Protein AF-X1J5T0-F1 (afdb_monomer)

Organism: NCBI:txid412755

Foldseek 3Di:
DPDPDPPPVVPDDPVRVCVVVCCVQPVVLVQAAQWHWDQDPVVRDIDIDHHPPCVSDDVVRYVPDPPDPVNCCCVVCCVVVVVVVVVDDPLNDPQEPVDCVPLPQFDWDQDPVNRHIDGHHPPVPDPDPLSDPQEPNDDDPQFDWDQDPRHTDTDHDPPPQAQAEDDDADPPFDWDDPDPRYTYGDDPVNVCVVPDDDVVNCVDVVNVPVPPPPDDPPDDDDDPDDPDDDDPPDDPDDDDDDDDDADPVRDD

Structure (mmCIF, N/CA/C/O backbone):
data_AF-X1J5T0-F1
#
_entry.id   AF-X1J5T0-F1
#
loop_
_atom_site.group_PDB
_atom_site.id
_atom_site.type_symbol
_atom_site.label_atom_id
_atom_site.label_alt_id
_atom_site.label_comp_id
_atom_site.label_asym_id
_atom_site.label_entity_id
_atom_site.label_seq_id
_atom_site.pdbx_PDB_ins_code
_atom_site.Cartn_x
_atom_site.Cartn_y
_atom_site.Cartn_z
_atom_site.occupancy
_atom_site.B_iso_or_equiv
_atom_site.auth_seq_id
_atom_site.auth_comp_id
_atom_site.auth_asym_id
_atom_site.auth_atom_id
_atom_site.pdbx_PDB_model_num
ATOM 1 N N . ASP A 1 1 ? -51.411 65.600 83.753 1.00 53.72 1 ASP A N 1
ATOM 2 C CA . ASP A 1 1 ? -50.819 64.273 83.525 1.00 53.72 1 ASP A CA 1
ATOM 3 C C . ASP A 1 1 ? -51.854 63.337 82.947 1.00 53.72 1 ASP A C 1
ATOM 5 O O . ASP A 1 1 ? -52.742 62.877 83.654 1.00 53.72 1 ASP A O 1
ATOM 9 N N . LEU A 1 2 ? -51.802 63.152 81.627 1.00 47.78 2 LEU A N 1
ATOM 10 C CA . LEU A 1 2 ? -52.453 62.008 80.999 1.00 47.78 2 LEU A CA 1
ATOM 11 C C . LEU A 1 2 ? -51.602 60.795 81.389 1.00 47.78 2 LEU A C 1
ATOM 13 O O . LEU A 1 2 ? -50.392 60.849 81.160 1.00 47.78 2 LEU A O 1
ATOM 17 N N . PRO A 1 3 ? -52.174 59.772 82.037 1.00 55.38 3 PRO A N 1
ATOM 18 C CA . PRO A 1 3 ? -51.388 58.649 82.518 1.00 55.38 3 PRO A CA 1
ATOM 19 C C . PRO A 1 3 ? -50.703 57.968 81.329 1.00 55.38 3 PRO A C 1
ATOM 21 O O . PRO A 1 3 ? -5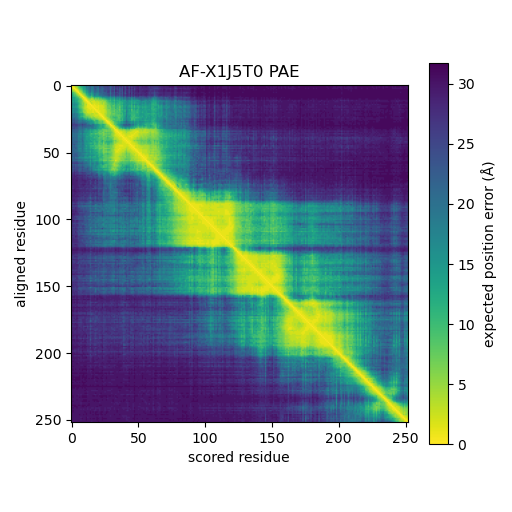1.340 57.683 80.311 1.00 55.38 3 PRO A O 1
ATOM 24 N N . GLU A 1 4 ? -49.392 57.756 81.449 1.00 56.19 4 GLU A N 1
ATOM 25 C CA . GLU A 1 4 ? -48.644 56.878 80.553 1.00 56.19 4 GLU A CA 1
ATOM 26 C C . GLU A 1 4 ? -49.362 55.524 80.502 1.00 56.19 4 GLU A C 1
ATOM 28 O O . GLU A 1 4 ? -49.626 54.906 81.532 1.00 56.19 4 GLU A O 1
ATOM 33 N N . GLY A 1 5 ? -49.766 55.123 79.297 1.00 55.81 5 GLY A N 1
ATOM 34 C CA . GLY A 1 5 ? -50.640 53.967 79.079 1.00 55.81 5 GLY A CA 1
ATOM 35 C C . GLY A 1 5 ? -51.532 54.052 77.836 1.00 55.81 5 GLY A C 1
ATOM 36 O O . GLY A 1 5 ? -52.218 53.088 77.524 1.00 55.81 5 GLY A O 1
ATOM 37 N N . SER A 1 6 ? -51.521 55.160 77.083 1.00 55.09 6 SER A N 1
ATOM 38 C CA . SER A 1 6 ? -52.309 55.297 75.843 1.00 55.09 6 SER A CA 1
ATOM 39 C C . SER A 1 6 ? -51.655 54.663 74.602 1.00 55.09 6 SER A C 1
ATOM 41 O O . SER A 1 6 ? -51.552 55.290 73.551 1.00 55.09 6 SER A O 1
ATOM 43 N N . SER A 1 7 ? -51.245 53.396 74.686 1.00 55.53 7 SER A N 1
ATOM 44 C CA . SER A 1 7 ? -51.034 52.578 73.484 1.00 55.53 7 SER A CA 1
ATOM 45 C C . SER A 1 7 ? -52.102 51.497 73.398 1.00 55.53 7 SER A C 1
ATOM 47 O O . SER A 1 7 ? -51.826 50.303 73.465 1.00 55.53 7 SER A O 1
ATOM 49 N N . ASN A 1 8 ? -53.340 51.923 73.176 1.00 56.59 8 ASN A N 1
ATOM 50 C CA . ASN A 1 8 ? -54.433 51.077 72.701 1.00 56.59 8 ASN A CA 1
ATOM 51 C C . ASN A 1 8 ? -54.194 50.714 71.222 1.00 56.59 8 ASN A C 1
ATOM 53 O O . ASN A 1 8 ? -55.098 50.813 70.392 1.00 56.59 8 ASN A O 1
ATOM 57 N N . LEU A 1 9 ? -52.957 50.374 70.856 1.00 54.22 9 LEU A N 1
ATOM 58 C CA . LEU A 1 9 ? -52.589 49.996 69.504 1.00 54.22 9 LEU A CA 1
ATOM 59 C C . LEU A 1 9 ? -53.044 48.551 69.302 1.00 54.22 9 LEU A C 1
ATOM 61 O O . LEU A 1 9 ? -52.216 47.654 69.335 1.00 54.22 9 LEU A O 1
ATOM 65 N N . TYR A 1 10 ? -54.367 48.360 69.226 1.00 60.94 10 TYR A N 1
ATOM 66 C CA . TYR A 1 10 ? -55.072 47.087 69.051 1.00 60.94 10 TYR A CA 1
ATOM 67 C C . TYR A 1 10 ? -54.292 45.897 69.623 1.00 60.94 10 TYR A C 1
ATOM 69 O O . TYR A 1 10 ? -53.899 44.991 68.892 1.00 60.94 10 TYR A O 1
ATOM 77 N N . GLN A 1 11 ? -53.998 45.941 70.928 1.00 66.75 11 GLN A N 1
ATOM 78 C CA . GLN A 1 11 ? -53.540 44.738 71.604 1.00 66.75 11 GLN A CA 1
ATOM 79 C C . GLN A 1 11 ? -54.730 43.797 71.595 1.00 66.75 11 GLN A C 1
ATOM 81 O O . GLN A 1 11 ? -55.751 44.087 72.220 1.00 66.75 11 GLN A O 1
ATOM 86 N N . LEU A 1 12 ? -54.600 42.734 70.808 1.00 70.75 12 LEU A N 1
ATOM 87 C CA . LEU A 1 12 ? -55.521 41.616 70.833 1.00 70.75 12 LEU A CA 1
ATOM 88 C C . LEU A 1 12 ? -55.684 41.181 72.292 1.00 70.75 12 LEU A C 1
ATOM 90 O O . LEU A 1 12 ? -54.713 41.121 73.055 1.00 70.75 12 LEU A O 1
ATOM 94 N N . THR A 1 13 ? -56.924 40.944 72.691 1.00 77.56 13 THR A N 1
ATOM 95 C CA . THR A 1 13 ? -57.222 40.297 73.965 1.00 77.56 13 THR A CA 1
ATOM 96 C C . THR A 1 13 ? -56.533 38.931 74.008 1.00 77.56 13 THR A C 1
ATOM 98 O O . THR A 1 13 ? -56.230 38.359 72.964 1.00 77.56 13 THR A O 1
ATOM 101 N N . GLY A 1 14 ? -56.257 38.403 75.206 1.00 75.31 14 GLY A N 1
ATOM 102 C CA . GLY A 1 14 ? -55.627 37.080 75.340 1.00 75.31 14 GLY A CA 1
ATOM 103 C C . GLY A 1 14 ? -56.377 36.007 74.547 1.00 75.31 14 GLY A C 1
ATOM 104 O O . GLY A 1 14 ? -55.761 35.267 73.799 1.00 75.31 14 GLY A O 1
ATOM 105 N N . GLU A 1 15 ? -57.711 36.048 74.591 1.00 76.31 15 GLU A N 1
ATOM 106 C CA . GLU A 1 15 ? -58.584 35.177 73.799 1.00 76.31 15 GLU A CA 1
ATOM 107 C C . GLU A 1 15 ? -58.396 35.363 72.282 1.00 76.31 15 GLU A C 1
ATOM 109 O O . GLU A 1 15 ? -58.301 34.380 71.562 1.00 76.31 15 GLU A O 1
ATOM 114 N N . GLU A 1 16 ? -58.264 36.597 71.779 1.00 77.44 16 GLU A N 1
ATOM 115 C CA . GLU A 1 16 ? -58.000 36.848 70.351 1.00 77.44 16 GLU A CA 1
ATOM 116 C C . GLU A 1 16 ? -56.589 36.418 69.918 1.00 77.44 16 GLU A C 1
ATOM 118 O O . GLU A 1 16 ? -56.401 35.992 68.778 1.00 77.44 16 GLU A O 1
ATOM 123 N N . VAL A 1 17 ? -55.588 36.540 70.797 1.00 73.88 17 VAL A N 1
ATOM 124 C CA . VAL A 1 17 ? -54.237 36.011 70.546 1.00 73.88 17 VAL A CA 1
ATOM 125 C C . VAL A 1 17 ? -54.287 34.490 70.486 1.00 73.88 17 VAL A C 1
ATOM 127 O O . VAL A 1 17 ? -53.738 33.909 69.550 1.00 73.88 17 VAL A O 1
ATOM 130 N N . ASP A 1 18 ? -54.973 33.866 71.438 1.00 72.31 18 ASP A N 1
ATOM 131 C CA . ASP A 1 18 ? -55.102 32.419 71.528 1.00 72.31 18 ASP A CA 1
ATOM 132 C C . ASP A 1 18 ? -55.875 31.867 70.327 1.00 72.31 18 ASP A C 1
ATOM 134 O O . ASP A 1 18 ? -55.373 30.958 69.678 1.00 72.31 18 ASP A O 1
ATOM 138 N N . ASP A 1 19 ? -57.003 32.464 69.930 1.00 71.75 19 ASP A N 1
ATOM 139 C CA . ASP A 1 19 ? -57.756 32.077 68.726 1.00 71.75 19 ASP A CA 1
ATOM 140 C C . ASP A 1 19 ? -56.915 32.224 67.448 1.00 71.75 19 ASP A C 1
ATOM 142 O O . ASP A 1 19 ? -56.938 31.353 66.574 1.00 71.75 19 ASP A O 1
ATOM 146 N N . TYR A 1 20 ? -56.133 33.303 67.327 1.00 70.38 20 TYR A N 1
ATOM 147 C CA . TYR A 1 20 ? -55.284 33.533 66.155 1.00 70.38 20 TYR A CA 1
ATOM 148 C C . TYR A 1 20 ? -54.120 32.536 66.081 1.00 70.38 20 TYR A C 1
ATOM 150 O O . TYR A 1 20 ? -53.794 32.028 65.006 1.00 70.38 20 TYR A O 1
ATOM 158 N N . VAL A 1 21 ? -53.500 32.228 67.222 1.00 66.44 21 VAL A N 1
ATOM 159 C CA . VAL A 1 21 ? -52.433 31.225 67.336 1.00 66.44 21 VAL A CA 1
ATOM 160 C C . VAL A 1 21 ? -52.996 29.817 67.122 1.00 66.44 21 VAL A C 1
ATOM 162 O O . VAL A 1 21 ? -52.389 29.020 66.406 1.00 66.44 21 VAL A O 1
ATOM 165 N N . TYR A 1 22 ? -54.182 29.522 67.654 1.00 66.50 22 TYR A N 1
ATOM 166 C CA . TYR A 1 22 ? -54.852 28.233 67.501 1.00 66.50 22 TYR A CA 1
ATOM 167 C C . TYR A 1 22 ? -55.283 27.988 66.057 1.00 66.50 22 TYR A C 1
ATOM 169 O O . TYR A 1 22 ? -55.086 26.888 65.555 1.00 66.50 22 TYR A O 1
ATOM 177 N N . ALA A 1 23 ? -55.775 29.004 65.344 1.00 65.00 23 ALA A N 1
ATOM 178 C CA . ALA A 1 23 ? -56.083 28.900 63.917 1.00 65.00 23 ALA A CA 1
ATOM 179 C C . ALA A 1 23 ? -54.833 28.653 63.051 1.00 65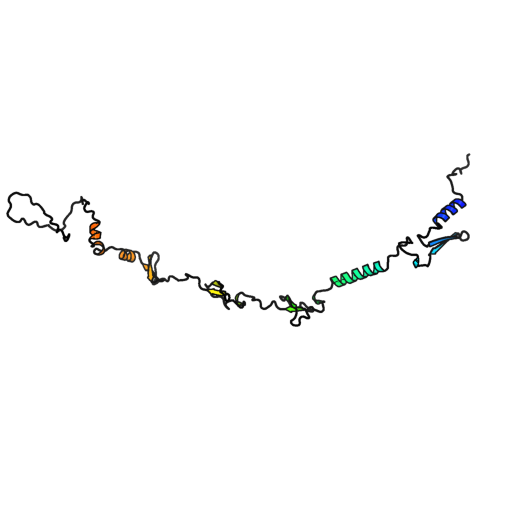.00 23 ALA A C 1
ATOM 181 O O . ALA A 1 23 ? -54.924 28.011 62.009 1.00 65.00 23 ALA A O 1
ATOM 182 N N . LEU A 1 24 ? -53.658 29.131 63.477 1.00 62.50 24 LEU A N 1
ATOM 183 C CA . LEU A 1 24 ? -52.391 28.920 62.766 1.00 62.50 24 LEU A CA 1
ATOM 184 C C . LEU A 1 24 ? -51.781 27.529 63.013 1.00 62.50 24 LEU A C 1
ATOM 186 O O . LEU A 1 24 ? -51.019 27.034 62.185 1.00 62.50 24 LEU A O 1
ATOM 190 N N . ILE A 1 25 ? -52.081 26.924 64.167 1.00 62.66 25 ILE A N 1
ATOM 191 C CA . ILE A 1 25 ? -51.528 25.637 64.622 1.00 62.66 25 ILE A CA 1
ATOM 192 C C . ILE A 1 25 ? -52.497 24.476 64.349 1.00 62.66 25 ILE A C 1
ATOM 194 O O . ILE A 1 25 ? -52.077 23.369 64.014 1.00 62.66 25 ILE A O 1
ATOM 198 N N . ASN A 1 26 ? -53.793 24.737 64.467 1.00 59.12 26 ASN A N 1
ATOM 199 C CA . ASN A 1 26 ? -54.885 23.775 64.426 1.00 59.12 26 ASN A CA 1
ATOM 200 C C . ASN A 1 26 ? -55.899 24.158 63.338 1.00 59.12 26 ASN A C 1
ATOM 202 O O . ASN A 1 26 ? -57.111 24.055 63.530 1.00 59.12 26 ASN A O 1
ATOM 206 N N . ASP A 1 27 ? -55.399 24.623 62.187 1.00 62.50 27 ASP A N 1
ATOM 207 C CA . ASP A 1 27 ? -56.208 24.659 60.975 1.00 62.50 27 ASP A CA 1
ATOM 208 C C . ASP A 1 27 ? -56.749 23.239 60.757 1.00 62.50 27 ASP A C 1
ATOM 210 O O . ASP A 1 27 ? -55.994 22.261 60.754 1.00 62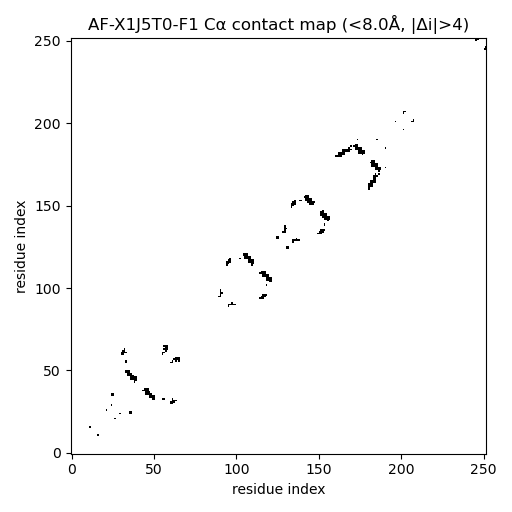.50 27 ASP A O 1
ATOM 214 N N . ALA A 1 28 ? -58.066 23.093 60.624 1.00 55.62 28 ALA A N 1
ATOM 215 C CA . ALA A 1 28 ? -58.671 21.798 60.325 1.00 55.62 28 ALA A CA 1
ATOM 216 C C . ALA A 1 28 ? -58.106 21.207 59.011 1.00 55.62 28 ALA A C 1
ATOM 218 O O . ALA A 1 28 ? -58.179 19.993 58.809 1.00 55.62 28 ALA A O 1
ATOM 219 N N . ASP A 1 29 ? -57.469 22.052 58.187 1.00 55.97 29 ASP A N 1
ATOM 220 C CA . ASP A 1 29 ? -56.732 21.716 56.972 1.00 55.97 29 ASP A CA 1
ATOM 221 C C . ASP A 1 29 ? -55.189 21.624 57.152 1.00 55.97 29 ASP A C 1
ATOM 223 O O . ASP A 1 29 ? -54.464 21.504 56.159 1.00 55.97 29 ASP A O 1
ATOM 227 N N . SER A 1 30 ? -54.650 21.557 58.386 1.00 57.06 30 SER A N 1
ATOM 228 C CA . SER A 1 30 ? -53.226 21.286 58.744 1.00 57.06 30 SER A CA 1
ATOM 229 C C . SER A 1 30 ? -52.698 19.904 58.295 1.00 57.06 30 SER A C 1
ATOM 231 O O . SER A 1 30 ? -51.700 19.379 58.799 1.00 57.06 30 SER A O 1
ATOM 233 N N . VAL A 1 31 ? -53.334 19.305 57.291 1.00 55.16 31 VAL A N 1
ATOM 234 C CA . VAL A 1 31 ? -52.972 18.061 56.602 1.00 55.16 31 VAL A CA 1
ATOM 235 C C . VAL A 1 31 ? -51.530 18.098 56.073 1.00 55.16 31 VAL A C 1
ATOM 237 O O . VAL A 1 31 ? -50.899 17.056 55.911 1.00 55.16 31 VAL A O 1
ATOM 240 N N . HIS A 1 32 ? -50.961 19.288 55.873 1.00 57.03 32 HIS A N 1
ATOM 241 C CA . HIS A 1 32 ? -49.652 19.456 55.253 1.00 57.03 32 HIS A CA 1
ATOM 242 C C . HIS A 1 32 ? -48.460 18.980 56.098 1.00 57.03 32 HIS A C 1
ATOM 244 O O . HIS A 1 32 ? -47.458 18.571 55.512 1.00 57.03 32 HIS A O 1
ATOM 250 N N . THR A 1 33 ? -48.510 19.001 57.436 1.00 63.25 33 THR A N 1
ATOM 251 C CA . THR A 1 33 ? -47.340 18.623 58.261 1.00 63.25 33 THR A CA 1
ATOM 252 C C . THR A 1 33 ? -47.522 17.334 59.058 1.00 63.25 33 THR A C 1
ATOM 254 O O . THR A 1 33 ? -46.530 16.718 59.429 1.00 63.25 33 THR A O 1
ATOM 257 N N . LEU A 1 34 ? -48.749 16.860 59.297 1.00 73.75 34 LEU A N 1
ATOM 258 C CA . LEU A 1 34 ? -48.988 15.651 60.110 1.00 73.75 34 LEU A CA 1
ATOM 259 C C . LEU A 1 34 ? -48.324 15.717 61.510 1.00 73.75 34 LEU A C 1
ATOM 261 O O . LEU A 1 34 ? -48.064 14.684 62.131 1.00 73.75 34 LEU A O 1
ATOM 265 N N . ILE A 1 35 ? -48.036 16.927 61.999 1.00 75.81 35 ILE A N 1
ATOM 266 C CA . ILE A 1 35 ? -47.541 17.219 63.346 1.00 75.81 35 ILE A CA 1
ATOM 267 C C . ILE A 1 35 ? -48.659 17.964 64.061 1.00 75.81 35 ILE A C 1
ATOM 269 O O . ILE A 1 35 ? -49.113 19.001 63.589 1.00 75.81 35 ILE A O 1
ATOM 273 N N . T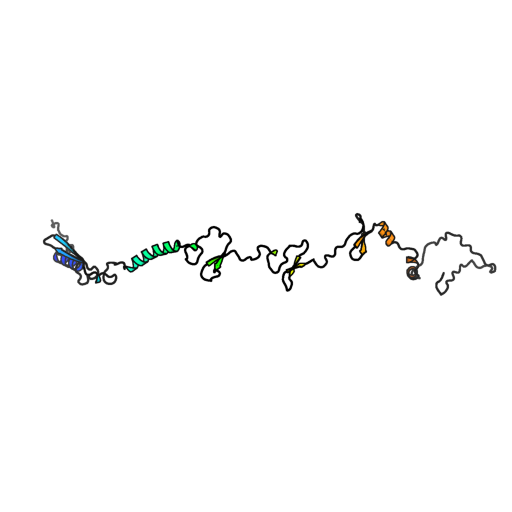HR A 1 36 ? -49.105 17.427 65.191 1.00 75.50 36 THR A N 1
ATOM 274 C CA . THR A 1 36 ? -50.042 18.098 66.096 1.00 75.50 36 THR A CA 1
ATOM 275 C C . THR A 1 36 ? -49.244 18.773 67.201 1.00 75.50 36 THR A C 1
ATOM 277 O O . THR A 1 36 ? -48.393 18.132 67.816 1.00 75.50 36 THR A O 1
ATOM 280 N N . ILE A 1 37 ? -49.505 20.055 67.447 1.00 77.31 37 ILE A N 1
ATOM 281 C CA . ILE A 1 37 ? -48.883 20.805 68.541 1.00 77.31 37 ILE A CA 1
ATOM 282 C C . ILE A 1 37 ? -49.974 21.153 69.547 1.00 77.31 37 ILE A C 1
ATOM 284 O O . ILE A 1 37 ? -50.994 21.729 69.173 1.00 77.31 37 ILE A O 1
ATOM 288 N N . THR A 1 38 ? -49.758 20.818 70.815 1.00 76.94 38 THR A N 1
ATOM 289 C CA . THR A 1 38 ? -50.665 21.181 71.911 1.00 76.94 38 THR A CA 1
ATOM 290 C C . THR A 1 38 ? -49.918 21.999 72.950 1.00 76.94 38 THR A C 1
ATOM 292 O O . THR A 1 38 ? -48.834 21.609 73.376 1.00 76.94 38 THR A O 1
ATOM 295 N N . TYR A 1 39 ? -50.498 23.124 73.362 1.00 79.31 39 TYR A N 1
ATOM 296 C CA . TYR A 1 39 ? -50.009 23.901 74.497 1.00 79.31 39 TYR A CA 1
ATOM 297 C C . TYR A 1 39 ? -50.726 23.449 75.774 1.00 79.31 39 TYR A C 1
ATOM 299 O O . TYR A 1 39 ? -51.953 23.347 75.787 1.00 79.31 39 TYR A O 1
ATOM 307 N N . ASP A 1 40 ? -49.954 23.150 76.816 1.00 80.25 40 ASP A N 1
ATOM 308 C CA . ASP A 1 40 ? -50.427 22.829 78.162 1.00 80.25 40 ASP A CA 1
ATOM 309 C C . ASP A 1 40 ? -50.160 24.035 79.070 1.00 80.25 40 ASP A C 1
ATOM 311 O O . ASP A 1 40 ? -49.016 24.315 79.441 1.00 80.25 40 ASP A O 1
ATOM 315 N N . ASP A 1 41 ? -51.226 24.754 79.411 1.00 79.56 41 ASP A N 1
ATOM 316 C CA . ASP A 1 41 ? -51.193 25.975 80.216 1.00 79.56 41 ASP A CA 1
ATOM 317 C C . ASP A 1 41 ? -50.833 25.713 81.686 1.00 79.56 41 ASP A C 1
ATOM 319 O O . ASP A 1 41 ? -50.269 26.580 82.357 1.00 79.56 41 ASP A O 1
ATOM 323 N N . ILE A 1 42 ? -51.101 24.506 82.190 1.00 82.19 42 ILE A N 1
ATOM 324 C CA . ILE A 1 42 ? -50.775 24.100 83.562 1.00 82.19 42 ILE A CA 1
ATOM 325 C C . ILE A 1 42 ? -49.265 23.917 83.717 1.00 82.19 42 ILE A C 1
ATOM 327 O O . ILE A 1 42 ? -48.709 24.221 84.776 1.00 82.19 42 ILE A O 1
ATOM 331 N N . ASN A 1 43 ? -48.605 23.418 82.673 1.00 82.69 43 ASN A N 1
ATOM 332 C CA . ASN A 1 43 ? -47.176 23.109 82.692 1.00 82.69 43 ASN A CA 1
ATOM 333 C C . ASN A 1 43 ?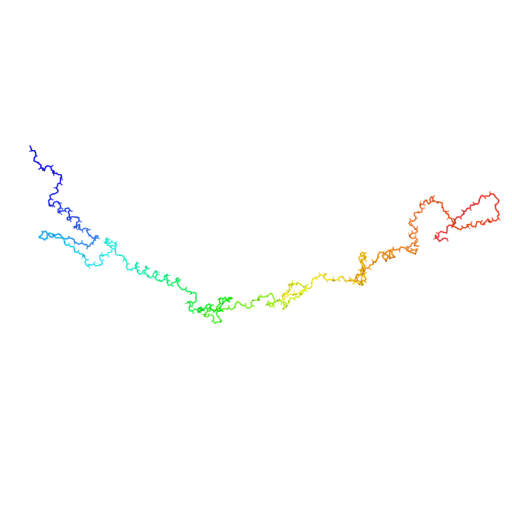 -46.309 24.125 81.925 1.00 82.69 43 ASN A C 1
ATOM 335 O O . ASN A 1 43 ? -45.091 23.955 81.897 1.00 82.69 43 ASN A O 1
ATOM 339 N N . ASP A 1 44 ? -46.916 25.163 81.335 1.00 82.19 44 ASP A N 1
ATOM 340 C CA . ASP A 1 44 ? -46.285 26.159 80.452 1.00 82.19 44 ASP A CA 1
ATOM 341 C C . ASP A 1 44 ? -45.379 25.513 79.389 1.00 82.19 44 ASP A C 1
ATOM 343 O O . ASP A 1 44 ? -44.219 25.884 79.183 1.00 82.19 44 ASP A O 1
ATOM 347 N N . ALA A 1 45 ? -45.897 24.463 78.754 1.00 79.94 45 ALA A N 1
ATOM 348 C CA . ALA A 1 45 ? -45.126 23.610 77.862 1.00 79.94 45 ALA A CA 1
ATOM 349 C C . ALA A 1 45 ? -45.873 23.331 76.557 1.00 79.94 45 ALA A C 1
ATOM 351 O O . ALA A 1 45 ? -47.093 23.188 76.525 1.00 79.94 45 ALA A O 1
ATOM 352 N N . TYR A 1 46 ? -45.108 23.212 75.474 1.00 83.88 46 TYR A N 1
ATOM 353 C CA . TYR A 1 46 ? -45.605 22.754 74.181 1.00 83.88 46 TYR A CA 1
ATOM 354 C C . TYR A 1 46 ? -45.257 21.278 73.994 1.00 83.88 46 TYR A C 1
ATOM 356 O O . TYR A 1 46 ? -44.096 20.895 74.156 1.00 83.88 46 TYR A O 1
ATOM 364 N N . ASP A 1 47 ? -46.243 20.475 73.609 1.00 83.00 47 ASP A N 1
ATOM 365 C CA . ASP A 1 47 ? -46.053 19.093 73.177 1.00 83.00 47 ASP A CA 1
ATOM 366 C C . ASP A 1 47 ? -46.187 18.982 71.655 1.00 83.00 47 ASP A C 1
ATOM 368 O O . ASP A 1 47 ? -47.034 19.631 71.037 1.00 83.00 47 ASP A O 1
ATOM 372 N N . PHE A 1 48 ? -45.331 18.160 71.051 1.00 83.19 48 PHE A N 1
ATOM 373 C CA . PHE A 1 48 ? -45.254 17.946 69.608 1.00 83.19 48 PHE A CA 1
ATOM 374 C C . PHE A 1 48 ? -45.487 16.468 69.321 1.00 83.19 48 PHE A C 1
ATOM 376 O O . PHE A 1 48 ? -44.583 15.639 69.446 1.00 83.19 48 PHE A O 1
ATOM 383 N N . VAL A 1 49 ? -46.695 16.135 68.880 1.00 81.69 49 VAL A N 1
ATOM 384 C CA . VAL A 1 49 ? -47.061 14.768 68.521 1.00 81.69 49 VAL A CA 1
ATOM 385 C C . VAL A 1 49 ? -46.953 14.604 67.012 1.00 81.69 49 VAL A C 1
ATOM 387 O O . VAL A 1 49 ? -47.728 15.165 66.238 1.00 81.69 49 VAL A O 1
ATOM 390 N N . VAL A 1 50 ? -45.980 13.806 66.581 1.00 81.06 50 VAL A N 1
ATOM 391 C CA . VAL A 1 50 ? -45.824 13.420 65.175 1.00 81.06 50 VAL A CA 1
ATOM 392 C C . VAL A 1 50 ? -46.745 12.236 64.880 1.00 81.06 50 VAL A C 1
ATOM 394 O O . VAL A 1 50 ? -46.755 11.250 65.622 1.00 81.06 50 VAL A O 1
ATOM 397 N N . ASN A 1 51 ? -47.519 12.305 63.796 1.00 77.06 51 ASN A N 1
ATOM 398 C CA . ASN A 1 51 ? -48.380 11.200 63.387 1.00 77.06 51 ASN A CA 1
ATOM 399 C C . ASN A 1 51 ? -47.536 9.969 63.018 1.00 77.06 51 ASN A C 1
ATOM 401 O O . ASN A 1 51 ? -46.685 10.014 62.141 1.00 77.06 51 ASN A O 1
ATOM 405 N N . ASN A 1 52 ? -47.777 8.828 63.661 1.00 79.50 52 ASN A N 1
ATOM 406 C CA . ASN A 1 52 ? -46.969 7.630 63.415 1.00 79.50 52 ASN A CA 1
ATOM 407 C C . ASN A 1 52 ? -47.435 6.817 62.186 1.00 79.50 52 ASN A C 1
ATOM 409 O O . ASN A 1 52 ? -46.862 5.777 61.856 1.00 79.50 52 ASN A O 1
ATOM 413 N N . ASN A 1 53 ? -48.496 7.249 61.498 1.00 80.56 53 ASN A N 1
ATOM 414 C CA . ASN A 1 53 ? -48.952 6.600 60.276 1.00 80.56 53 ASN A CA 1
ATOM 415 C C . ASN A 1 53 ? -48.113 7.052 59.070 1.00 80.56 53 ASN A C 1
ATOM 417 O O . ASN A 1 53 ? -48.469 7.989 58.355 1.00 80.56 53 ASN A O 1
ATOM 421 N N . LEU A 1 54 ? -47.031 6.314 58.808 1.00 74.56 54 LEU A N 1
ATOM 422 C CA . LEU A 1 54 ? -46.096 6.555 57.702 1.00 74.56 54 LEU A CA 1
ATOM 423 C C . LEU A 1 54 ? -46.761 6.629 56.314 1.00 74.56 54 LEU A C 1
ATOM 425 O O . LEU A 1 54 ? -46.216 7.269 55.421 1.00 74.56 54 LEU A O 1
ATOM 429 N N . SER A 1 55 ? -47.945 6.031 56.121 1.00 74.44 55 SER A N 1
ATOM 430 C CA . SER A 1 55 ? -48.658 6.068 54.830 1.00 74.44 55 SER A CA 1
ATOM 431 C C . SER A 1 55 ? -49.170 7.457 54.432 1.00 74.44 55 SER A C 1
ATOM 433 O O . SER A 1 55 ? -49.475 7.684 53.263 1.00 74.44 55 SER A O 1
ATOM 435 N N . LEU A 1 56 ? -49.244 8.389 55.385 1.00 72.06 56 LEU A N 1
ATOM 436 C CA . LEU A 1 56 ? -49.673 9.766 55.147 1.00 72.06 56 LEU A CA 1
ATOM 437 C C . LEU A 1 56 ? -48.509 10.671 54.694 1.00 72.06 56 LEU A C 1
ATOM 439 O O . LEU A 1 56 ? -48.742 11.742 54.136 1.00 72.06 56 LEU A O 1
ATOM 443 N N . TYR A 1 57 ? -47.258 10.231 54.871 1.00 74.00 57 TYR A N 1
ATOM 444 C CA . TYR A 1 57 ? -46.056 10.987 54.513 1.00 74.00 57 TYR A CA 1
ATOM 445 C C . TYR A 1 57 ? -45.700 10.782 53.039 1.00 74.00 57 TYR A C 1
ATOM 447 O O . TYR A 1 57 ? -44.923 9.901 52.666 1.00 74.00 57 TYR A O 1
ATOM 455 N N . SER A 1 58 ? -46.281 11.619 52.186 1.00 70.56 58 SER A N 1
ATOM 456 C CA . SER A 1 58 ? -46.042 11.628 50.744 1.00 70.56 58 SER A CA 1
ATOM 457 C C . SER A 1 58 ? -45.900 13.055 50.239 1.00 70.56 58 SER A C 1
ATOM 459 O O . SER A 1 58 ? -46.652 13.923 50.669 1.00 70.56 58 SER A O 1
ATOM 461 N N . ASN A 1 59 ? -45.036 13.267 49.244 1.00 63.16 59 ASN A N 1
ATOM 462 C CA . ASN A 1 59 ? -44.805 14.569 48.600 1.00 63.16 59 ASN A CA 1
ATOM 463 C C . ASN A 1 59 ? -46.071 15.192 47.968 1.00 63.16 59 ASN A C 1
ATOM 465 O O . ASN A 1 59 ? -46.035 16.343 47.543 1.00 63.16 59 ASN A O 1
ATOM 469 N N . ALA A 1 60 ? -47.170 14.434 47.857 1.00 66.88 60 ALA A N 1
ATOM 470 C CA . ALA A 1 60 ? -48.464 14.911 47.362 1.00 66.88 60 ALA A CA 1
ATOM 471 C C . ALA A 1 60 ? -49.455 15.323 48.469 1.00 66.88 60 ALA A C 1
ATOM 473 O O . ALA A 1 60 ? -50.428 16.010 48.176 1.00 66.88 60 ALA A O 1
ATOM 474 N N . VAL A 1 61 ? -49.247 14.877 49.712 1.00 65.00 61 VAL A N 1
ATOM 475 C CA . VAL A 1 61 ? -50.194 15.047 50.838 1.00 65.00 61 VAL A CA 1
ATOM 476 C C . VAL A 1 61 ? -49.548 15.809 51.997 1.00 65.00 61 VAL A C 1
ATOM 478 O O . VAL A 1 61 ? -50.229 16.493 52.751 1.00 65.00 61 VAL A O 1
ATOM 481 N N . SER A 1 62 ? -48.222 15.736 52.108 1.00 67.62 62 SER A N 1
ATOM 482 C CA . SER A 1 62 ? -47.424 16.310 53.177 1.00 67.62 62 SER A CA 1
ATOM 483 C C . SER A 1 62 ? -46.233 17.086 52.598 1.00 67.62 62 SER A C 1
ATOM 485 O O . SER A 1 62 ? -45.613 16.654 51.628 1.00 67.62 62 SER A O 1
ATOM 487 N N . LEU A 1 63 ? -45.888 18.230 53.196 1.00 63.25 63 LEU A N 1
ATOM 488 C CA . LEU A 1 63 ? -44.713 19.042 52.835 1.00 63.25 63 LEU A CA 1
ATOM 489 C C . LEU A 1 63 ? -43.388 18.398 53.274 1.00 63.25 63 LEU A C 1
ATOM 491 O O . LEU A 1 63 ? -42.309 18.905 52.959 1.00 63.25 63 LEU A O 1
ATOM 495 N N . PHE A 1 64 ? -43.454 17.277 53.995 1.00 65.88 64 PHE A N 1
ATOM 496 C CA . PHE A 1 64 ? -42.293 16.457 54.294 1.00 65.88 64 PHE A CA 1
ATOM 497 C C . PHE A 1 64 ? -41.837 15.753 53.018 1.00 65.88 64 PHE A C 1
ATOM 499 O O . PHE A 1 64 ? -42.457 14.788 52.576 1.00 65.88 64 PHE A O 1
ATOM 506 N N . ILE A 1 65 ? -40.736 16.244 52.437 1.00 58.78 65 ILE A N 1
ATOM 507 C CA . ILE A 1 65 ? -40.085 15.603 51.295 1.00 58.78 65 ILE A CA 1
ATOM 508 C C . ILE A 1 65 ? -39.561 14.241 51.755 1.00 58.78 65 ILE A C 1
ATOM 510 O O . ILE A 1 65 ? -38.474 14.139 52.327 1.00 58.78 65 ILE A O 1
ATOM 514 N N . THR A 1 66 ? -40.312 13.177 51.488 1.00 58.97 66 THR A N 1
ATOM 515 C CA . THR A 1 66 ? -39.767 11.826 51.531 1.00 58.97 66 THR A CA 1
ATOM 516 C C . THR A 1 66 ? -39.049 11.618 50.202 1.00 58.97 66 THR A C 1
ATOM 518 O O . THR A 1 66 ? -39.654 11.478 49.134 1.00 58.97 66 THR A O 1
ATOM 521 N N . LYS A 1 67 ? -37.712 11.696 50.226 1.00 58.34 67 LYS A N 1
ATOM 522 C CA . LYS A 1 67 ? -36.903 11.300 49.069 1.00 58.34 67 LYS A CA 1
ATOM 523 C C . LYS A 1 67 ? -37.174 9.810 48.852 1.00 58.34 67 LYS A C 1
ATOM 525 O O . LYS A 1 67 ? -36.860 8.994 49.713 1.00 58.34 67 LYS A O 1
ATOM 530 N N . SER A 1 68 ? -37.860 9.492 47.755 1.00 58.75 68 SER A N 1
ATOM 531 C CA . SER A 1 68 ? -38.241 8.129 47.381 1.00 58.75 68 SER A CA 1
ATOM 532 C C . SER A 1 68 ? -37.031 7.194 47.454 1.00 58.75 68 SER A C 1
ATOM 534 O O . SER A 1 68 ? -35.938 7.567 47.027 1.00 58.75 68 SER A O 1
ATOM 536 N N . VAL A 1 69 ? -37.233 5.976 47.964 1.00 57.81 69 VAL A N 1
ATOM 537 C CA . VAL A 1 69 ? -36.201 4.925 48.079 1.00 57.81 69 VAL A CA 1
ATOM 538 C C . VAL A 1 69 ? -35.500 4.680 46.733 1.00 57.81 69 VAL A C 1
ATOM 540 O O . VAL A 1 69 ? -34.292 4.467 46.675 1.00 57.81 69 VAL A O 1
ATOM 543 N N . ASN A 1 70 ? -36.228 4.873 45.632 1.00 57.91 70 ASN A N 1
ATOM 544 C CA . ASN A 1 70 ? -35.733 4.677 44.271 1.00 57.91 70 ASN A CA 1
ATOM 545 C C . ASN A 1 70 ? -34.680 5.715 43.843 1.00 57.91 70 ASN A C 1
ATOM 547 O O . ASN A 1 70 ? -33.993 5.515 42.849 1.00 57.91 70 ASN A O 1
ATOM 551 N N . ASP A 1 71 ? -34.563 6.832 44.557 1.00 61.78 71 ASP A N 1
ATOM 552 C CA . ASP A 1 71 ? -33.701 7.956 44.189 1.00 61.78 71 ASP A CA 1
ATOM 553 C C . ASP A 1 71 ? -32.298 7.841 44.823 1.00 61.78 71 ASP A C 1
ATOM 555 O O . ASP A 1 71 ? -31.336 8.432 44.333 1.00 61.78 71 ASP A O 1
ATOM 559 N N . LEU A 1 72 ? -32.165 7.061 45.907 1.00 56.09 72 LEU A N 1
ATOM 560 C CA . LEU A 1 72 ? -30.873 6.683 46.494 1.00 56.09 72 LEU A CA 1
ATOM 561 C C . LEU A 1 72 ? -30.307 5.440 45.812 1.00 56.09 72 LEU A C 1
ATOM 563 O O . LEU A 1 72 ? -29.133 5.451 45.450 1.00 56.09 72 LEU A O 1
ATOM 567 N N . ASP A 1 73 ? -31.143 4.429 45.563 1.00 58.81 73 ASP A N 1
ATOM 568 C CA . ASP A 1 73 ? -30.725 3.229 44.836 1.00 58.81 73 ASP A CA 1
ATOM 569 C C . ASP A 1 73 ? -30.213 3.605 43.442 1.00 58.81 73 ASP A C 1
ATOM 571 O O . ASP A 1 73 ? -29.126 3.200 43.050 1.00 58.81 73 ASP A O 1
ATOM 575 N N . TYR A 1 74 ? -30.904 4.489 42.719 1.00 55.50 74 TYR A N 1
ATOM 576 C CA . TYR A 1 74 ? -30.452 4.899 41.391 1.00 55.50 74 TYR A CA 1
ATOM 577 C C . TYR A 1 74 ? -29.169 5.742 41.410 1.00 55.50 74 TYR A C 1
ATOM 579 O O . TYR A 1 74 ? -28.400 5.684 40.460 1.00 55.50 74 TYR A O 1
ATOM 587 N N . TYR A 1 75 ? -28.897 6.511 42.469 1.00 58.75 75 TYR A N 1
ATOM 588 C CA . TYR A 1 75 ? -27.685 7.331 42.547 1.00 58.75 75 TYR A CA 1
ATOM 589 C C . TYR A 1 75 ? -26.479 6.510 43.011 1.00 58.75 75 TYR A C 1
ATOM 591 O O . TYR A 1 75 ? -25.453 6.515 42.339 1.00 58.75 75 TYR A O 1
ATOM 599 N N . TYR A 1 76 ? -26.610 5.739 44.095 1.00 55.81 76 TYR A N 1
ATOM 600 C CA . TYR A 1 76 ? -25.528 4.895 44.607 1.00 55.81 76 TYR A CA 1
ATOM 601 C C . TYR A 1 76 ? -25.173 3.772 43.635 1.00 55.81 76 TYR A C 1
ATOM 603 O O . TYR A 1 76 ? -23.994 3.643 43.301 1.00 55.81 76 TYR A O 1
ATOM 611 N N . LEU A 1 77 ? -26.165 3.054 43.086 1.00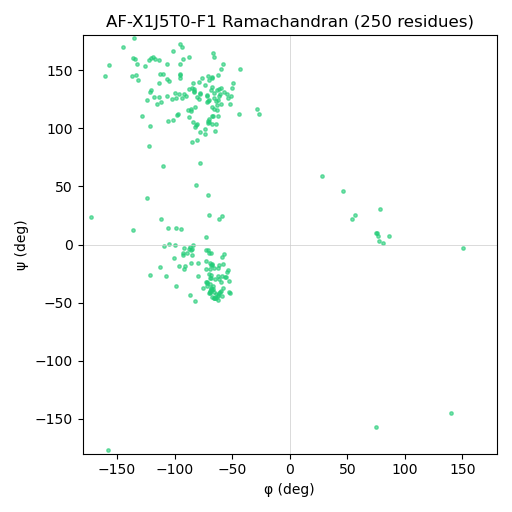 60.78 77 LEU A N 1
ATOM 612 C CA . LEU A 1 77 ? -25.882 2.052 42.060 1.00 60.78 77 LEU A CA 1
ATOM 613 C C . LEU A 1 77 ? -25.266 2.702 40.828 1.00 60.78 77 LEU A C 1
ATOM 615 O O . LEU A 1 77 ? -24.260 2.191 40.370 1.00 60.78 77 LEU A O 1
ATOM 619 N N . LYS A 1 78 ? -25.773 3.842 40.334 1.00 63.34 78 LYS A N 1
ATOM 620 C CA . LYS A 1 78 ? -25.202 4.477 39.137 1.00 63.34 78 LYS A CA 1
ATOM 621 C C . LYS A 1 78 ? -23.755 4.908 39.343 1.00 63.34 78 LYS A C 1
ATOM 623 O O . LYS A 1 78 ? -22.947 4.656 38.463 1.00 63.34 78 LYS A O 1
ATOM 628 N N . THR A 1 79 ? -23.390 5.507 40.479 1.00 64.12 79 THR A N 1
ATOM 629 C CA . THR A 1 79 ? -21.977 5.854 40.723 1.00 64.12 79 THR A CA 1
ATOM 630 C C . THR A 1 79 ? -21.093 4.613 40.812 1.00 64.12 79 THR A C 1
ATOM 632 O O . THR A 1 79 ? -20.052 4.582 40.167 1.00 64.12 79 THR A O 1
ATOM 635 N N . GLU A 1 80 ? -21.499 3.575 41.545 1.00 70.06 80 GLU A N 1
ATOM 636 C CA . GLU A 1 80 ? -20.702 2.348 41.666 1.00 70.06 80 GLU A CA 1
ATOM 637 C C . GLU A 1 80 ? -20.617 1.586 40.334 1.00 70.06 80 GLU A C 1
ATOM 639 O O . GLU A 1 80 ? -19.522 1.223 39.905 1.00 70.06 80 GLU A O 1
ATOM 644 N N . THR A 1 81 ? -21.725 1.426 39.608 1.00 70.81 81 THR A N 1
ATOM 645 C CA . THR A 1 81 ? -21.747 0.774 38.291 1.00 70.81 81 THR A CA 1
ATOM 646 C C . THR A 1 81 ? -21.030 1.587 37.226 1.00 70.81 81 THR A C 1
ATOM 648 O O . THR A 1 81 ? -20.332 0.997 36.413 1.00 70.81 81 THR A O 1
ATOM 651 N N . ASP A 1 82 ? -21.145 2.918 37.226 1.00 73.75 82 ASP A N 1
ATOM 652 C CA . ASP A 1 82 ? -20.416 3.773 36.281 1.00 73.75 82 ASP A CA 1
ATOM 653 C C . ASP A 1 82 ? -18.910 3.710 36.564 1.00 73.75 82 ASP A C 1
ATOM 655 O O . ASP A 1 82 ? -18.111 3.658 35.629 1.00 73.75 82 ASP A O 1
ATOM 659 N N . THR A 1 83 ? -18.504 3.656 37.840 1.00 77.81 83 THR A N 1
ATOM 660 C CA . THR A 1 83 ? -17.087 3.482 38.201 1.00 77.81 83 THR A CA 1
ATOM 661 C C . THR A 1 83 ? -16.556 2.098 37.837 1.00 77.81 83 THR A C 1
ATOM 663 O O . THR A 1 83 ? -15.424 1.992 37.368 1.00 77.81 83 THR A O 1
ATOM 666 N N . LEU A 1 84 ? -17.368 1.048 37.984 1.00 78.62 84 LEU A N 1
ATOM 667 C CA . LEU A 1 84 ? -17.013 -0.318 37.599 1.00 78.62 84 LEU A CA 1
ATOM 668 C C . LEU A 1 84 ? -16.932 -0.463 36.072 1.00 78.62 84 LEU A C 1
ATOM 670 O O . LEU A 1 84 ? -15.985 -1.048 35.554 1.00 78.62 84 LEU A O 1
ATOM 674 N N . LEU A 1 85 ? -17.879 0.134 35.345 1.00 80.88 85 LEU A N 1
ATOM 675 C CA . LEU A 1 85 ? -17.917 0.136 33.884 1.00 80.88 85 LEU A CA 1
ATOM 676 C C . LEU A 1 85 ? -16.750 0.926 33.285 1.00 80.88 85 LEU A C 1
ATOM 678 O O . LEU A 1 85 ? -16.187 0.514 32.276 1.00 80.88 85 LEU A O 1
ATOM 682 N N . ALA A 1 86 ? -16.341 2.021 33.930 1.00 78.88 86 ALA A N 1
ATOM 683 C CA . ALA A 1 86 ? -15.158 2.783 33.536 1.00 78.88 86 ALA A CA 1
ATOM 684 C C . ALA A 1 86 ? -13.834 2.036 33.795 1.00 78.88 86 ALA A C 1
ATOM 686 O O . ALA A 1 86 ? -12.818 2.382 33.192 1.00 78.88 86 ALA A O 1
ATOM 687 N N . ALA A 1 87 ? -13.827 1.038 34.687 1.00 86.44 87 ALA A N 1
ATOM 688 C CA . ALA A 1 87 ? -12.646 0.239 35.011 1.00 86.44 87 ALA A CA 1
ATOM 689 C C . ALA A 1 87 ? -12.494 -1.022 34.142 1.00 86.44 87 ALA A C 1
ATOM 691 O O . ALA A 1 87 ? -11.385 -1.554 34.072 1.00 86.44 87 ALA A O 1
ATOM 692 N N . LEU A 1 88 ? -13.568 -1.477 33.483 1.00 90.12 88 LEU A N 1
ATOM 693 C CA . LEU A 1 88 ? -13.548 -2.645 32.601 1.00 90.12 88 LEU A CA 1
ATOM 694 C C . LEU A 1 88 ? -12.630 -2.406 31.400 1.00 90.12 88 LEU A C 1
ATO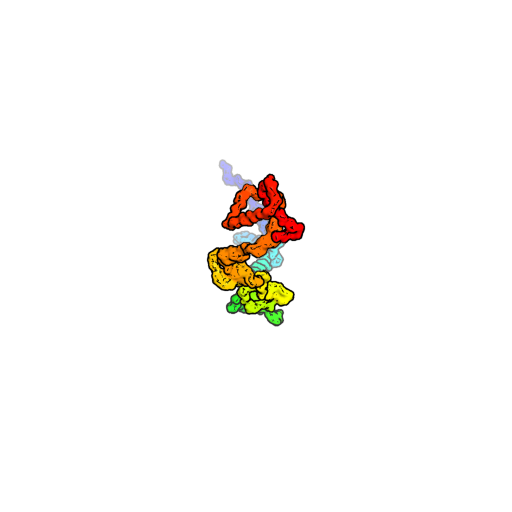M 696 O O . LEU A 1 88 ? -12.832 -1.498 30.589 1.00 90.12 88 LEU A O 1
ATOM 700 N N . LYS A 1 89 ? -11.610 -3.249 31.277 1.00 91.19 89 LYS A N 1
ATOM 701 C CA . LYS A 1 89 ? -10.719 -3.298 30.121 1.00 91.19 89 LYS A CA 1
ATOM 702 C C . LYS A 1 89 ? -11.244 -4.317 29.124 1.00 91.19 89 LYS A C 1
ATOM 704 O O . LYS A 1 89 ? -11.948 -5.253 29.475 1.00 91.19 89 LYS A O 1
ATOM 709 N N . PHE A 1 90 ? -10.808 -4.181 27.876 1.00 92.81 90 PHE A N 1
ATOM 710 C CA . PHE A 1 90 ? -11.091 -5.178 26.845 1.00 92.81 90 PHE A CA 1
ATOM 711 C C . PHE A 1 90 ? -10.685 -6.596 27.280 1.00 92.81 90 PHE A C 1
ATOM 713 O O . PHE A 1 90 ? -11.471 -7.501 27.088 1.00 92.81 90 PHE A O 1
ATOM 720 N N . THR A 1 91 ? -9.530 -6.763 27.940 1.00 95.12 91 THR A N 1
ATOM 721 C CA . THR A 1 91 ? -9.013 -8.056 28.442 1.00 95.12 91 THR A CA 1
ATOM 722 C C . THR A 1 91 ? -9.809 -8.663 29.599 1.00 95.12 91 THR A C 1
ATOM 724 O O . THR A 1 91 ? -9.487 -9.764 30.034 1.00 95.12 91 THR A O 1
ATOM 727 N N . ASP A 1 92 ? -10.778 -7.924 30.146 1.00 93.81 92 ASP A N 1
ATOM 728 C CA . ASP A 1 92 ? -11.620 -8.381 31.254 1.00 93.81 92 ASP A CA 1
ATOM 729 C C . ASP A 1 92 ? -12.910 -9.055 30.745 1.00 93.81 92 ASP A C 1
ATOM 731 O O . ASP A 1 92 ? -13.714 -9.521 31.550 1.00 93.81 92 ASP A O 1
ATOM 735 N N . LEU A 1 93 ? -13.132 -9.090 29.424 1.00 93.62 93 LEU A N 1
ATOM 736 C CA . LEU A 1 93 ? -14.266 -9.767 28.795 1.00 93.62 93 LEU A CA 1
ATOM 737 C C . LEU A 1 93 ? -13.961 -11.262 28.604 1.00 93.62 93 LEU A C 1
ATOM 739 O O . LEU A 1 93 ? -12.861 -11.620 28.180 1.00 93.62 93 LEU A O 1
ATOM 743 N N . ASP A 1 94 ? -14.948 -12.122 28.865 1.00 95.31 94 ASP A N 1
ATOM 744 C CA . ASP A 1 94 ? -14.790 -13.587 28.857 1.00 95.31 94 ASP A CA 1
ATOM 745 C C . ASP A 1 94 ? -14.368 -14.163 27.495 1.00 95.31 94 ASP A C 1
ATOM 747 O O . ASP A 1 94 ? -13.685 -15.183 27.438 1.00 95.31 94 ASP A O 1
ATOM 751 N N . ASP A 1 95 ? -14.760 -13.505 26.406 1.00 96.81 95 ASP A N 1
ATOM 752 C CA . ASP A 1 95 ? -14.487 -13.903 25.025 1.00 96.81 95 ASP A CA 1
ATOM 753 C C . ASP A 1 95 ? -13.235 -13.225 24.450 1.00 96.81 95 ASP A C 1
ATOM 755 O O . ASP A 1 95 ? -13.018 -13.245 23.240 1.00 96.81 95 ASP A O 1
ATOM 759 N N . THR A 1 96 ? -12.400 -12.603 25.286 1.00 96.69 96 THR A N 1
ATOM 760 C CA . THR A 1 96 ? -11.194 -11.892 24.844 1.00 96.69 96 THR A CA 1
ATOM 761 C C . THR A 1 96 ? -9.910 -12.501 25.396 1.00 96.69 96 THR A C 1
ATOM 763 O O . THR A 1 96 ? -9.905 -13.188 26.419 1.00 96.69 96 THR A O 1
ATOM 766 N N . PRO A 1 97 ? -8.757 -12.230 24.761 1.00 95.25 97 PRO A N 1
ATOM 767 C CA . PRO A 1 97 ? -7.478 -12.622 25.328 1.00 95.25 97 PRO A CA 1
ATOM 768 C C . PRO A 1 97 ? -7.203 -11.928 26.670 1.00 95.25 97 PRO A C 1
ATOM 770 O O . PRO A 1 97 ? -7.245 -10.704 26.773 1.00 95.25 97 PRO A O 1
ATOM 773 N N . ALA A 1 98 ? -6.777 -12.705 27.665 1.00 95.00 98 ALA A N 1
ATOM 774 C CA . ALA A 1 98 ? -6.545 -12.225 29.031 1.00 95.00 98 ALA A CA 1
ATOM 775 C C . ALA A 1 98 ? -5.313 -11.304 29.213 1.00 95.00 98 ALA A C 1
ATOM 777 O O . ALA A 1 98 ? -5.055 -10.834 30.321 1.00 95.00 98 ALA A O 1
ATOM 778 N N . SER A 1 99 ? -4.496 -11.071 28.173 1.00 95.19 99 SER A N 1
ATOM 779 C CA . SER A 1 99 ? -3.306 -10.208 28.266 1.00 95.19 99 SER A CA 1
ATOM 780 C C . SER A 1 99 ? -2.808 -9.697 26.912 1.00 95.19 99 SER A C 1
ATOM 782 O O . SER A 1 99 ? -2.806 -10.423 25.918 1.00 95.19 99 SER A O 1
ATOM 784 N N . TYR A 1 100 ? -2.291 -8.464 26.905 1.00 96.06 100 TYR A N 1
ATOM 785 C CA . TYR A 1 100 ? -1.555 -7.873 25.778 1.00 96.06 100 TYR A CA 1
ATOM 786 C C . TYR A 1 100 ? -0.060 -8.232 25.758 1.00 96.06 100 TYR A C 1
ATOM 788 O O . TYR A 1 100 ? 0.643 -7.909 24.796 1.00 96.06 100 TYR A O 1
ATOM 796 N N . GLU A 1 101 ? 0.462 -8.859 26.814 1.00 97.00 101 GLU A N 1
ATOM 797 C CA . GLU A 1 101 ? 1.886 -9.174 26.921 1.00 97.00 101 GLU A CA 1
ATOM 798 C C . GLU A 1 101 ? 2.317 -10.131 25.796 1.00 97.00 101 GLU A C 1
ATOM 800 O O . GLU A 1 101 ? 1.720 -11.187 25.577 1.00 97.00 101 GLU A O 1
ATOM 805 N N . GLY A 1 102 ? 3.332 -9.723 25.026 1.00 94.62 102 GLY A N 1
ATOM 806 C CA . GLY A 1 102 ? 3.815 -10.475 23.863 1.00 94.62 102 GLY A CA 1
ATOM 807 C C . GLY A 1 102 ? 2.927 -10.400 22.611 1.00 94.62 102 GLY A C 1
ATOM 808 O O . GLY A 1 102 ? 3.181 -11.129 21.654 1.00 94.62 102 GLY A O 1
ATOM 809 N N . GLN A 1 103 ? 1.910 -9.532 22.580 1.00 94.56 103 GLN A N 1
ATOM 810 C CA . GLN A 1 103 ? 0.949 -9.431 21.465 1.00 94.56 103 GLN A CA 1
ATOM 811 C C . GLN A 1 103 ? 1.170 -8.195 20.576 1.00 94.56 103 GLN A C 1
ATOM 813 O O . GLN A 1 103 ? 0.307 -7.833 19.777 1.00 94.56 103 GLN A O 1
ATOM 818 N N . ALA A 1 104 ? 2.322 -7.529 20.704 1.00 91.62 104 ALA A N 1
ATOM 819 C CA . ALA A 1 104 ? 2.651 -6.357 19.898 1.00 91.62 104 ALA A CA 1
ATOM 820 C C . ALA A 1 104 ? 2.587 -6.680 18.392 1.00 91.62 104 ALA A C 1
ATOM 822 O O . ALA A 1 104 ? 3.148 -7.675 17.939 1.00 91.62 104 ALA A O 1
ATOM 823 N N . GLY A 1 105 ? 1.900 -5.829 17.622 1.00 85.12 105 GLY A N 1
ATOM 824 C CA . GLY A 1 105 ? 1.756 -5.972 16.166 1.00 85.12 105 GLY A CA 1
ATOM 825 C C . GLY A 1 105 ? 0.685 -6.968 15.701 1.00 85.12 105 GLY A C 1
ATOM 826 O O . GLY A 1 105 ? 0.509 -7.146 14.498 1.00 85.12 105 GLY A O 1
ATOM 827 N N . LYS A 1 106 ? -0.044 -7.608 16.620 1.00 90.56 106 LYS A N 1
ATOM 828 C CA . LYS A 1 106 ? -1.174 -8.487 16.296 1.00 90.56 106 LYS A CA 1
ATOM 829 C C . LYS A 1 106 ? -2.487 -7.710 16.191 1.00 90.56 106 LYS A C 1
ATOM 831 O O . LYS A 1 106 ? -2.604 -6.602 16.713 1.00 90.56 106 LYS A O 1
ATOM 836 N N . TYR A 1 107 ? -3.482 -8.307 15.541 1.00 90.00 107 TYR A N 1
ATOM 837 C CA . TYR A 1 107 ? -4.854 -7.798 15.499 1.00 90.00 107 TYR A CA 1
ATOM 838 C C . TYR A 1 107 ? -5.797 -8.746 16.235 1.00 90.00 107 TYR A C 1
ATOM 840 O O . TYR A 1 107 ? -5.497 -9.922 16.436 1.00 90.00 107 TYR A O 1
ATOM 848 N N . VAL A 1 108 ? -6.945 -8.222 16.650 1.00 94.19 108 VAL A N 1
ATOM 849 C CA . VAL A 1 108 ? -8.017 -9.028 17.237 1.00 94.19 108 VAL A CA 1
ATOM 850 C C . VAL A 1 108 ? -8.798 -9.687 16.105 1.00 94.19 108 VAL A C 1
ATOM 852 O O . VAL A 1 108 ? -9.251 -9.000 15.189 1.00 94.19 108 VAL A O 1
ATOM 855 N N . LYS A 1 109 ? -8.966 -11.008 16.165 1.00 92.56 109 LYS A N 1
ATOM 856 C CA . LYS A 1 109 ? -9.779 -11.779 15.218 1.00 92.56 109 LYS A CA 1
ATOM 857 C C . LYS A 1 109 ? -10.644 -12.795 15.939 1.00 92.56 109 LYS A C 1
ATOM 859 O O . LYS A 1 109 ? -10.326 -13.179 17.056 1.00 92.56 109 LYS A O 1
ATOM 864 N N . VAL A 1 110 ? -11.693 -13.262 15.275 1.00 95.62 110 VAL A N 1
ATOM 865 C CA . VAL A 1 110 ? -12.460 -14.423 15.736 1.00 95.62 110 VAL A CA 1
ATOM 866 C C . VAL A 1 110 ? -11.577 -15.671 15.638 1.00 95.62 110 VAL A C 1
ATOM 868 O O . VAL A 1 110 ? -10.849 -15.853 14.652 1.00 95.62 110 VAL A O 1
ATOM 871 N N . ASN A 1 111 ? -11.598 -16.502 16.676 1.00 94.31 111 ASN A N 1
ATOM 872 C CA . ASN A 1 111 ? -10.849 -17.751 16.710 1.00 94.31 111 ASN A CA 1
ATOM 873 C C . ASN A 1 111 ? -11.394 -18.754 15.673 1.00 94.31 111 ASN A C 1
ATOM 875 O O . ASN A 1 111 ? -12.492 -18.610 15.140 1.00 94.31 111 ASN A O 1
ATOM 879 N N . ALA A 1 112 ? -10.633 -19.808 15.374 1.00 93.44 112 ALA A N 1
ATOM 880 C CA . ALA A 1 112 ? -11.054 -20.813 14.388 1.00 93.44 112 ALA A CA 1
ATOM 881 C C . ALA A 1 112 ? -12.340 -21.574 14.780 1.00 93.44 112 ALA A C 1
ATOM 883 O O . ALA A 1 112 ? -12.975 -22.179 13.920 1.00 93.44 112 ALA A O 1
ATOM 884 N N . GLY A 1 113 ? -12.694 -21.572 16.070 1.00 95.31 113 GLY A N 1
ATOM 885 C CA . GLY A 1 113 ? -13.914 -22.184 16.597 1.00 95.31 113 GLY A CA 1
ATOM 886 C C . GLY A 1 113 ? -15.139 -21.270 16.579 1.00 95.31 113 GLY A C 1
ATOM 887 O O . GLY A 1 113 ? -16.215 -21.732 16.942 1.00 95.31 113 GLY A O 1
ATOM 888 N N . GLU A 1 114 ? -14.984 -20.006 16.176 1.00 97.38 114 GLU A N 1
ATOM 889 C CA . GLU A 1 114 ? -16.032 -18.978 16.180 1.00 97.38 114 GLU A CA 1
ATOM 890 C C . GLU A 1 114 ? -16.681 -18.727 17.555 1.00 97.38 114 GLU A C 1
ATOM 892 O O . GLU A 1 114 ? -17.824 -18.280 17.639 1.00 97.38 114 GLU A O 1
ATOM 897 N N . THR A 1 115 ? -15.960 -19.008 18.642 1.00 97.19 115 THR A N 1
ATOM 898 C CA . THR A 1 115 ? -16.465 -18.890 20.021 1.00 97.19 115 THR A CA 1
ATOM 899 C C . THR A 1 115 ? -15.884 -17.719 20.790 1.00 97.19 115 THR A C 1
ATOM 901 O O . THR A 1 115 ? -16.543 -17.219 21.691 1.00 97.19 115 THR A O 1
ATOM 904 N N . ASP A 1 116 ? -14.675 -17.288 20.433 1.00 97.75 116 ASP A N 1
ATOM 905 C CA . ASP A 1 116 ? -13.909 -16.292 21.178 1.00 97.75 116 ASP A CA 1
ATOM 906 C C . ASP A 1 116 ? -13.108 -15.405 20.220 1.00 97.75 116 ASP A C 1
ATOM 908 O O . ASP A 1 116 ? -12.956 -15.695 19.027 1.00 97.75 116 ASP A O 1
ATOM 912 N N . LEU A 1 117 ? -12.535 -14.338 20.762 1.00 96.81 117 LEU A N 1
ATOM 913 C CA . LEU A 1 117 ? -11.542 -13.504 20.109 1.00 96.81 117 LEU A CA 1
ATOM 914 C C . LEU A 1 117 ? -10.129 -13.948 20.496 1.00 96.81 117 LEU A C 1
ATOM 916 O O . LEU A 1 117 ? -9.832 -14.299 21.636 1.00 96.81 117 LEU A O 1
ATOM 920 N N . GLU A 1 118 ? -9.211 -13.874 19.541 1.00 95.31 118 GLU A N 1
ATOM 921 C CA . GLU A 1 118 ? -7.792 -14.136 19.746 1.00 95.31 118 GLU A CA 1
ATOM 922 C C . GLU A 1 118 ? -6.925 -13.043 19.119 1.00 95.31 118 GLU A C 1
ATOM 924 O O . GLU A 1 118 ? -7.318 -12.374 18.158 1.00 95.31 118 GLU A O 1
ATOM 929 N N . PHE A 1 119 ? -5.707 -12.874 19.639 1.00 94.31 119 PHE A N 1
ATOM 930 C CA . PHE A 1 119 ? -4.698 -12.073 18.956 1.00 94.31 119 PHE A CA 1
ATOM 931 C C . PHE A 1 119 ? -4.087 -12.885 17.820 1.00 94.31 119 PHE A C 1
ATOM 933 O O . PHE A 1 119 ? -3.161 -13.680 18.011 1.00 94.31 119 PHE A O 1
ATOM 940 N N . GLY A 1 120 ? -4.612 -12.658 16.622 1.00 90.25 120 GLY A N 1
ATOM 941 C CA . GLY A 1 120 ? -4.057 -13.182 15.391 1.00 90.25 120 GLY A CA 1
ATOM 942 C C . GLY A 1 120 ? -2.864 -12.357 14.942 1.00 90.25 120 GLY A C 1
ATOM 943 O O . GLY A 1 120 ? -2.873 -11.126 14.988 1.00 90.25 120 GLY A O 1
ATOM 944 N N . THR A 1 121 ? -1.827 -13.023 14.452 1.00 87.00 121 THR A N 1
ATOM 945 C CA . THR A 1 121 ? -0.882 -12.343 13.568 1.00 87.00 121 THR A CA 1
ATOM 946 C C . THR A 1 121 ? -1.653 -11.885 12.349 1.00 87.00 121 THR A C 1
ATOM 948 O O . THR A 1 121 ? -2.367 -12.715 11.770 1.00 87.00 121 THR A O 1
ATOM 951 N N . GLY A 1 122 ? -1.525 -10.577 12.023 1.00 67.38 122 GLY A N 1
ATOM 952 C CA . GLY A 1 122 ? -1.840 -9.981 10.707 1.00 67.38 122 GLY A CA 1
ATOM 953 C C . GLY A 1 122 ? -1.629 -11.075 9.701 1.00 67.38 122 GLY A C 1
ATOM 954 O O . GLY A 1 122 ? -0.515 -11.588 9.736 1.00 67.38 122 GLY A O 1
ATOM 955 N N . GLY A 1 123 ? -2.661 -11.525 8.966 1.00 62.56 123 GLY A N 1
ATOM 956 C CA . GLY A 1 123 ? -2.489 -12.646 8.039 1.00 62.56 123 GLY A CA 1
ATOM 957 C C . GLY A 1 123 ? -1.186 -12.452 7.278 1.00 62.56 123 GLY A C 1
ATOM 958 O O . GLY A 1 123 ? -0.790 -11.299 7.102 1.00 62.56 123 GLY A O 1
ATOM 959 N N . ASP A 1 124 ? -0.535 -13.526 6.846 1.00 57.88 124 ASP A N 1
ATOM 960 C CA . ASP A 1 124 ? 0.724 -13.477 6.086 1.00 57.88 124 ASP A CA 1
ATOM 961 C C . ASP A 1 124 ? 0.612 -12.685 4.753 1.00 57.88 124 ASP A C 1
ATOM 963 O O . ASP A 1 124 ? 1.331 -12.939 3.797 1.00 57.88 124 ASP A O 1
ATOM 967 N N . GLY A 1 125 ? -0.342 -11.754 4.635 1.00 66.00 125 GLY A N 1
ATOM 968 C CA . GLY A 1 125 ? -0.245 -10.524 3.884 1.00 66.00 125 GLY A CA 1
ATOM 969 C C . GLY A 1 125 ? 1.201 -10.088 3.788 1.00 66.00 125 GLY A C 1
ATOM 970 O O . GLY A 1 125 ? 1.857 -9.751 4.772 1.00 66.00 125 GLY A O 1
ATOM 971 N N . ALA A 1 126 ? 1.646 -10.167 2.549 1.00 73.75 126 ALA A N 1
ATOM 972 C CA . ALA A 1 126 ? 2.995 -9.955 2.110 1.00 73.75 126 ALA A CA 1
ATOM 973 C C . ALA A 1 126 ? 3.615 -8.716 2.776 1.00 73.75 126 ALA A C 1
ATOM 975 O O . ALA A 1 126 ? 3.201 -7.583 2.519 1.00 73.75 126 ALA A O 1
ATOM 976 N N . GLY A 1 127 ? 4.614 -8.925 3.635 1.00 79.19 127 GLY A N 1
ATOM 977 C CA . GLY A 1 127 ? 5.408 -7.860 4.249 1.00 79.19 127 GLY A CA 1
ATOM 978 C C . GLY A 1 127 ? 6.293 -7.140 3.231 1.00 79.19 127 GLY A C 1
ATOM 979 O O . GLY A 1 127 ? 6.739 -6.014 3.461 1.00 79.19 127 GLY A O 1
ATOM 980 N N . THR A 1 128 ? 6.511 -7.763 2.074 1.00 84.81 128 THR A N 1
ATOM 981 C CA . THR A 1 128 ? 7.203 -7.192 0.922 1.00 84.81 128 THR A CA 1
ATOM 982 C C . THR A 1 128 ? 6.431 -7.471 -0.360 1.00 84.81 128 THR A C 1
ATOM 984 O O . THR A 1 128 ? 5.650 -8.409 -0.430 1.00 84.81 128 THR A O 1
ATOM 987 N N . PHE A 1 129 ? 6.685 -6.700 -1.421 1.00 88.38 129 PHE A N 1
ATOM 988 C CA . PHE A 1 129 ? 6.053 -6.945 -2.722 1.00 88.38 129 PHE A CA 1
ATOM 989 C C . PHE A 1 129 ? 6.283 -8.378 -3.244 1.00 88.38 129 PHE A C 1
ATOM 991 O O . PHE A 1 129 ? 5.424 -8.881 -3.946 1.00 88.38 129 PHE A O 1
ATOM 998 N N . LEU A 1 130 ? 7.388 -9.038 -2.863 1.00 89.56 130 LEU A N 1
ATOM 999 C CA . LEU A 1 130 ? 7.765 -10.393 -3.300 1.00 89.56 130 LEU A CA 1
ATOM 1000 C C . LEU A 1 130 ? 7.026 -11.522 -2.563 1.00 89.56 130 LEU A C 1
ATOM 1002 O O . LEU A 1 130 ? 7.073 -12.671 -2.991 1.00 89.56 130 LEU A O 1
ATOM 1006 N N . GLU A 1 131 ? 6.398 -11.219 -1.427 1.00 86.81 131 GLU A N 1
ATOM 1007 C CA . GLU A 1 131 ? 5.632 -12.197 -0.644 1.00 86.81 131 GLU A CA 1
ATOM 1008 C C . GLU A 1 131 ? 4.189 -12.345 -1.160 1.00 86.81 131 GLU A C 1
ATOM 1010 O O . GLU A 1 131 ? 3.432 -13.183 -0.676 1.00 86.81 131 GLU A O 1
ATOM 1015 N N . LEU A 1 132 ? 3.797 -11.544 -2.158 1.00 89.88 132 LEU A N 1
ATOM 1016 C CA . LEU A 1 132 ? 2.516 -11.673 -2.842 1.00 89.88 132 LEU A CA 1
ATOM 1017 C C . LEU A 1 132 ? 2.532 -12.898 -3.764 1.00 89.88 132 LEU A C 1
ATOM 1019 O O . LEU A 1 132 ? 3.494 -13.132 -4.497 1.00 89.88 132 LEU A O 1
ATOM 1023 N N . THR A 1 133 ? 1.438 -13.661 -3.773 1.00 90.62 133 THR A N 1
ATOM 1024 C CA . THR A 1 133 ? 1.343 -14.939 -4.505 1.00 90.62 133 THR A CA 1
ATOM 1025 C C . THR A 1 133 ? 1.378 -14.797 -6.026 1.00 90.62 133 THR A C 1
ATOM 1027 O O . THR A 1 133 ? 1.601 -15.778 -6.727 1.00 90.62 133 THR A O 1
ATOM 1030 N N . ASP A 1 134 ? 1.127 -13.598 -6.538 1.00 92.44 134 ASP A N 1
ATOM 1031 C CA . ASP A 1 134 ? 1.042 -13.250 -7.955 1.00 92.44 134 ASP A CA 1
ATOM 1032 C C . ASP A 1 134 ? 2.202 -12.344 -8.404 1.00 92.44 134 ASP A C 1
ATOM 1034 O O . ASP A 1 134 ? 2.105 -11.644 -9.413 1.00 92.44 134 ASP A O 1
ATOM 1038 N N . THR A 1 135 ? 3.315 -12.361 -7.665 1.00 91.94 135 THR A N 1
ATOM 1039 C CA . THR A 1 135 ? 4.529 -11.599 -7.983 1.00 91.94 135 THR A CA 1
ATOM 1040 C C . THR A 1 135 ? 5.742 -12.509 -8.168 1.00 91.94 135 THR A C 1
ATOM 1042 O O . THR A 1 135 ? 5.747 -13.658 -7.717 1.00 91.94 135 THR A O 1
ATOM 1045 N N . PRO A 1 136 ? 6.808 -12.038 -8.838 1.00 92.62 136 PRO A N 1
ATOM 1046 C CA . PRO A 1 136 ? 8.040 -12.807 -8.939 1.00 92.62 136 PRO A CA 1
ATOM 1047 C C . PRO A 1 136 ? 8.753 -12.868 -7.583 1.00 92.62 136 PRO A C 1
ATOM 1049 O O . PRO A 1 136 ? 8.855 -11.859 -6.896 1.00 92.62 136 PRO A O 1
ATOM 1052 N N . GLY A 1 137 ? 9.348 -14.013 -7.237 1.00 93.19 137 GLY A N 1
ATOM 1053 C CA . GLY A 1 137 ? 9.987 -14.232 -5.927 1.00 93.19 137 GLY A CA 1
ATOM 1054 C C . GLY A 1 137 ? 11.325 -13.510 -5.677 1.00 93.19 137 GLY A C 1
ATOM 1055 O O . GLY A 1 137 ? 11.982 -13.779 -4.675 1.00 93.19 137 GLY A O 1
ATOM 1056 N N . ALA A 1 138 ? 11.772 -12.636 -6.582 1.00 94.69 138 ALA A N 1
ATOM 1057 C CA . ALA A 1 138 ? 12.981 -11.817 -6.438 1.00 94.69 138 ALA A CA 1
ATOM 1058 C C . ALA A 1 138 ? 12.897 -10.578 -7.335 1.00 94.69 138 ALA A C 1
ATOM 1060 O O . ALA A 1 138 ? 12.240 -10.639 -8.369 1.00 94.69 138 ALA A O 1
ATOM 1061 N N . TYR A 1 139 ? 13.591 -9.489 -6.991 1.00 94.69 139 TYR A N 1
ATOM 1062 C CA . TYR A 1 139 ? 13.768 -8.342 -7.892 1.00 94.69 139 TYR A CA 1
ATOM 1063 C C . TYR A 1 139 ? 14.800 -8.647 -8.984 1.00 94.69 139 TYR A C 1
ATOM 1065 O O . TYR A 1 139 ? 15.823 -9.273 -8.710 1.00 94.69 139 TYR A O 1
ATOM 1073 N N . ASP A 1 140 ? 14.561 -8.150 -10.199 1.00 93.94 140 ASP A N 1
ATOM 1074 C CA . ASP A 1 140 ? 15.496 -8.258 -11.321 1.00 93.94 140 ASP A CA 1
ATOM 1075 C C . ASP A 1 140 ? 15.987 -6.862 -11.739 1.00 93.94 140 ASP A C 1
ATOM 1077 O O . ASP A 1 140 ? 15.194 -5.969 -12.053 1.00 93.94 140 ASP A O 1
ATOM 1081 N N . ASN A 1 141 ? 17.302 -6.646 -11.680 1.00 93.69 141 ASN A N 1
ATOM 1082 C CA . ASN A 1 141 ? 17.891 -5.326 -11.879 1.00 93.69 141 ASN A CA 1
ATOM 1083 C C . ASN A 1 141 ? 17.738 -4.864 -13.337 1.00 93.69 141 ASN A C 1
ATOM 1085 O O . ASN A 1 141 ? 18.052 -5.596 -14.271 1.00 93.69 141 ASN A O 1
ATOM 1089 N N . GLY A 1 142 ? 17.297 -3.621 -13.536 1.00 88.56 142 GLY A N 1
ATOM 1090 C CA . GLY A 1 142 ? 17.063 -3.061 -14.873 1.00 88.56 142 GLY A CA 1
ATOM 1091 C C . GLY A 1 142 ? 15.770 -3.533 -15.550 1.00 88.56 142 GLY A C 1
ATOM 1092 O O . GLY A 1 142 ? 15.505 -3.137 -16.686 1.00 88.56 142 GLY A O 1
ATOM 1093 N N . LYS A 1 143 ? 14.949 -4.338 -14.865 1.00 92.69 143 LYS A N 1
ATOM 1094 C CA . LYS A 1 143 ? 13.599 -4.704 -15.305 1.00 92.69 143 LYS A CA 1
ATOM 1095 C C . LYS A 1 143 ? 12.531 -3.901 -14.568 1.00 92.69 143 LYS A C 1
ATOM 1097 O O . LYS A 1 143 ? 12.801 -3.247 -13.564 1.00 92.69 143 LYS A O 1
ATOM 1102 N N . TYR A 1 144 ? 11.307 -3.947 -15.083 1.00 91.94 144 TYR A N 1
ATOM 1103 C CA . TYR A 1 144 ? 10.151 -3.264 -14.501 1.00 91.94 144 TYR A CA 1
ATOM 1104 C C . TYR A 1 144 ? 8.998 -4.238 -14.261 1.00 91.94 144 TYR A C 1
ATOM 1106 O O . TYR A 1 144 ? 8.890 -5.267 -14.929 1.00 91.94 144 TYR A O 1
ATOM 1114 N N . ALA A 1 145 ? 8.146 -3.917 -13.285 1.00 95.56 145 ALA A N 1
ATOM 1115 C CA . ALA A 1 145 ? 6.950 -4.698 -12.997 1.00 95.56 145 ALA A CA 1
ATOM 1116 C C . ALA A 1 145 ? 5.945 -4.509 -14.132 1.00 95.56 145 ALA A C 1
ATOM 1118 O O . ALA A 1 145 ? 5.533 -3.384 -14.426 1.00 95.56 145 ALA A O 1
ATOM 1119 N N . LYS A 1 146 ? 5.513 -5.608 -14.740 1.00 94.50 146 LYS A N 1
ATOM 1120 C CA . LYS A 1 146 ? 4.503 -5.620 -15.792 1.00 94.50 146 LYS A CA 1
ATOM 1121 C C . LYS A 1 146 ? 3.356 -6.530 -15.394 1.00 94.50 146 LYS A C 1
ATOM 1123 O O . LYS A 1 146 ? 3.563 -7.706 -15.116 1.00 94.50 146 LYS A O 1
ATOM 1128 N N . SER A 1 147 ? 2.146 -5.982 -15.398 1.00 96.38 147 SER A N 1
ATOM 1129 C CA . SER A 1 147 ? 0.929 -6.762 -15.184 1.00 96.38 147 SER A CA 1
ATOM 1130 C C . SER A 1 147 ? 0.627 -7.658 -16.390 1.00 96.38 147 SER A C 1
ATOM 1132 O O . SER A 1 147 ? 0.863 -7.294 -17.545 1.00 96.38 147 SER A O 1
ATOM 1134 N N . THR A 1 148 ? 0.094 -8.836 -16.099 1.00 95.00 148 THR A N 1
ATOM 1135 C CA . THR A 1 148 ? -0.339 -9.875 -17.031 1.00 95.00 148 THR A CA 1
ATOM 1136 C C . THR A 1 148 ? -1.700 -10.416 -16.583 1.0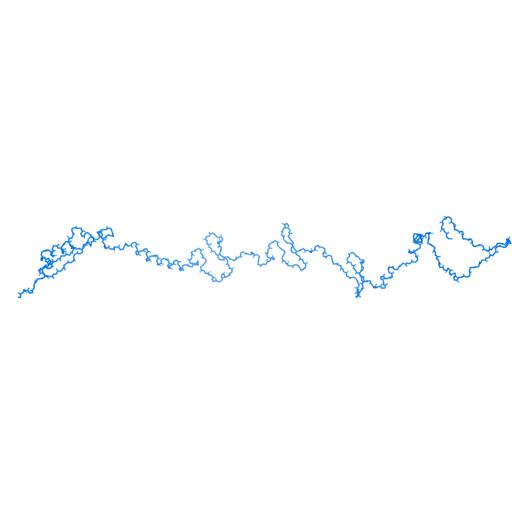0 95.00 148 THR A C 1
ATOM 1138 O O . THR A 1 148 ? -2.218 -10.023 -15.539 1.00 95.00 148 THR A O 1
ATOM 1141 N N . ALA A 1 149 ? -2.279 -11.345 -17.347 1.00 96.56 149 ALA A N 1
ATOM 1142 C CA . ALA A 1 149 ? -3.514 -12.018 -16.944 1.00 96.56 149 ALA A CA 1
ATOM 1143 C C . ALA A 1 149 ? -3.350 -12.908 -15.693 1.00 96.56 149 ALA A C 1
ATOM 1145 O O . ALA A 1 149 ? -4.343 -13.216 -15.042 1.00 96.56 149 ALA A O 1
ATOM 1146 N N . GLU A 1 150 ? -2.119 -13.315 -15.366 1.00 93.25 150 GLU A N 1
ATOM 1147 C CA . GLU A 1 150 ? -1.814 -14.271 -14.292 1.00 93.25 150 GLU A CA 1
ATOM 1148 C C . GLU A 1 150 ? -1.128 -13.618 -13.077 1.00 93.25 150 GLU A C 1
ATOM 1150 O O . GLU A 1 150 ? -0.838 -14.306 -12.103 1.00 93.25 150 GLU A O 1
ATOM 1155 N N . GLY A 1 151 ? -0.865 -12.306 -13.115 1.00 95.12 151 GLY A N 1
ATOM 1156 C CA . GLY A 1 151 ? -0.153 -11.585 -12.054 1.00 95.12 151 GLY A CA 1
ATOM 1157 C C . GLY A 1 151 ? 0.830 -10.551 -12.597 1.00 95.12 151 GLY A C 1
ATOM 1158 O O . GLY A 1 151 ? 0.590 -9.934 -13.639 1.00 95.12 151 GLY A O 1
ATOM 1159 N N . VAL A 1 152 ? 1.957 -10.368 -11.913 1.00 95.75 152 VAL A N 1
ATOM 1160 C CA . VAL A 1 152 ? 3.037 -9.443 -12.278 1.00 95.75 152 VAL A CA 1
ATOM 1161 C C . VAL A 1 152 ? 4.308 -10.215 -12.636 1.00 95.75 152 VAL A C 1
ATOM 1163 O O . VAL A 1 152 ? 4.684 -11.168 -11.963 1.00 95.75 152 VAL A O 1
ATOM 1166 N N . ILE A 1 153 ? 5.011 -9.769 -13.677 1.00 94.88 153 ILE A N 1
ATOM 1167 C CA . ILE A 1 153 ? 6.338 -10.270 -14.063 1.00 94.88 153 ILE A CA 1
ATOM 1168 C C . ILE A 1 153 ? 7.367 -9.135 -14.089 1.00 94.88 153 ILE A C 1
ATOM 1170 O O . ILE A 1 153 ? 6.999 -7.971 -14.253 1.00 94.88 153 ILE A O 1
ATOM 1174 N N . TRP A 1 154 ? 8.658 -9.464 -13.988 1.00 95.06 154 TRP A N 1
ATOM 1175 C CA . TRP A 1 154 ? 9.735 -8.524 -14.314 1.00 95.06 154 TRP A CA 1
ATOM 1176 C C . TRP A 1 154 ? 10.052 -8.606 -15.804 1.00 95.06 154 TRP A C 1
ATOM 1178 O O . TRP A 1 154 ? 10.612 -9.604 -16.265 1.00 95.06 154 TRP A O 1
ATOM 1188 N N . ASP A 1 155 ? 9.700 -7.563 -16.553 1.00 93.62 155 ASP A N 1
ATOM 1189 C CA . ASP A 1 155 ? 9.907 -7.498 -18.001 1.00 93.62 155 ASP A CA 1
ATOM 1190 C C . ASP A 1 155 ? 11.056 -6.548 -18.370 1.00 93.62 155 ASP A C 1
ATOM 1192 O O . ASP A 1 155 ? 11.400 -5.619 -17.631 1.00 93.62 155 ASP A O 1
ATOM 1196 N N . THR A 1 156 ? 11.665 -6.783 -19.530 1.00 90.69 156 THR A N 1
ATOM 1197 C CA . THR A 1 156 ? 12.697 -5.907 -20.093 1.00 90.69 156 THR A CA 1
ATOM 1198 C C . THR A 1 156 ? 12.023 -4.777 -20.877 1.00 90.69 156 THR A C 1
ATOM 1200 O O . THR A 1 156 ? 11.095 -5.041 -21.647 1.00 90.69 156 THR A O 1
ATOM 1203 N N . PRO A 1 157 ? 12.441 -3.506 -20.715 1.00 86.44 157 PRO A N 1
ATOM 1204 C CA . PRO A 1 157 ? 11.894 -2.406 -21.505 1.00 86.44 157 PRO A CA 1
ATOM 1205 C C . PRO A 1 157 ? 12.005 -2.686 -23.012 1.00 86.44 157 PRO A C 1
ATOM 1207 O O . PRO A 1 157 ? 13.076 -3.031 -23.514 1.00 86.44 157 PRO A O 1
ATOM 1210 N N . ALA A 1 158 ? 10.904 -2.537 -23.754 1.00 78.19 158 ALA A N 1
ATOM 1211 C CA . ALA A 1 158 ? 10.941 -2.642 -25.211 1.00 78.19 158 ALA A CA 1
ATOM 1212 C C . ALA A 1 158 ? 11.855 -1.543 -25.784 1.00 78.19 158 ALA A C 1
ATOM 1214 O O . ALA A 1 158 ? 11.773 -0.390 -25.367 1.00 78.19 158 ALA A O 1
ATOM 1215 N N . GLY A 1 159 ? 12.741 -1.900 -26.720 1.00 70.38 159 GLY A N 1
ATOM 1216 C CA . GLY A 1 159 ? 13.751 -0.974 -27.247 1.00 70.38 159 GLY A CA 1
ATOM 1217 C C . GLY A 1 159 ? 15.050 -0.908 -26.436 1.00 70.38 159 GLY A C 1
ATOM 1218 O O . GLY A 1 159 ? 15.929 -0.131 -26.789 1.00 70.38 159 GLY A O 1
ATOM 1219 N N . ALA A 1 160 ? 15.239 -1.764 -25.425 1.00 59.31 160 ALA A N 1
ATOM 1220 C CA . ALA A 1 160 ? 16.523 -1.948 -24.733 1.00 59.31 160 ALA A CA 1
ATOM 1221 C C . ALA A 1 160 ? 17.602 -2.648 -25.594 1.00 59.31 160 ALA A C 1
ATOM 1223 O O . ALA A 1 160 ? 18.502 -3.296 -25.062 1.00 59.31 160 ALA A O 1
ATOM 1224 N N . GLY A 1 161 ? 17.510 -2.551 -26.924 1.00 66.88 161 GLY A N 1
ATOM 1225 C CA . GLY A 1 161 ? 18.604 -2.945 -27.798 1.00 66.88 161 GLY A CA 1
ATOM 1226 C C . GLY A 1 161 ? 19.784 -2.030 -27.505 1.00 66.88 161 GLY A C 1
ATOM 1227 O O . GLY A 1 161 ? 19.696 -0.818 -27.688 1.00 66.88 161 GLY A O 1
ATOM 1228 N N . THR A 1 162 ? 20.872 -2.591 -26.997 1.00 73.50 162 THR A N 1
ATOM 1229 C CA . THR A 1 162 ? 22.099 -1.831 -26.802 1.00 73.50 162 THR A CA 1
ATOM 1230 C C . THR A 1 162 ? 22.793 -1.684 -28.152 1.00 73.50 162 THR A C 1
ATOM 1232 O O . THR A 1 162 ? 22.973 -2.660 -28.878 1.00 73.50 162 THR A O 1
ATOM 1235 N N . VAL A 1 163 ? 23.182 -0.459 -28.509 1.00 84.38 163 VAL A N 1
ATOM 1236 C CA . VAL A 1 163 ? 24.184 -0.252 -29.557 1.00 84.38 163 VAL A CA 1
ATOM 1237 C C . VAL A 1 163 ? 25.547 -0.425 -28.897 1.00 84.38 163 VAL A C 1
ATOM 1239 O O . VAL A 1 163 ? 25.881 0.291 -27.954 1.00 84.38 163 VAL A O 1
ATOM 1242 N N . THR A 1 164 ? 26.312 -1.413 -29.344 1.00 88.94 164 THR A N 1
ATOM 1243 C CA . THR A 1 164 ? 27.664 -1.700 -28.855 1.00 88.94 164 THR A CA 1
ATOM 1244 C C . THR A 1 164 ? 28.705 -1.041 -29.750 1.00 88.94 164 THR A C 1
ATOM 1246 O O . THR A 1 164 ? 28.514 -0.982 -30.963 1.00 88.94 164 THR A O 1
ATOM 1249 N N . THR A 1 165 ? 29.827 -0.597 -29.187 1.00 89.88 165 THR A N 1
ATOM 1250 C CA . THR A 1 165 ? 30.979 -0.138 -29.973 1.00 89.88 165 THR A CA 1
ATOM 1251 C C . THR A 1 165 ? 31.898 -1.315 -30.307 1.00 89.88 165 THR A C 1
ATOM 1253 O O . THR A 1 165 ? 32.231 -2.106 -29.424 1.00 89.88 165 THR A O 1
ATOM 1256 N N . SER A 1 166 ? 32.339 -1.434 -31.556 1.00 85.81 166 SER A N 1
ATOM 1257 C CA . SER A 1 166 ? 33.485 -2.260 -31.940 1.00 85.81 166 SER A CA 1
ATOM 1258 C C . SER A 1 166 ? 34.751 -1.408 -32.009 1.00 85.81 166 SER A C 1
ATOM 1260 O O . SER A 1 166 ? 34.700 -0.242 -32.395 1.00 85.81 166 SER A O 1
ATOM 1262 N N . GLY A 1 167 ? 35.892 -2.000 -31.656 1.00 82.62 167 GLY A N 1
ATOM 1263 C CA . GLY A 1 167 ? 37.176 -1.297 -31.628 1.00 82.62 167 GLY A CA 1
ATOM 1264 C C . GLY A 1 167 ? 37.322 -0.345 -30.436 1.00 82.62 167 GLY A C 1
ATOM 1265 O O . GLY A 1 167 ? 36.674 -0.523 -29.403 1.00 82.62 167 GLY A O 1
ATOM 1266 N N . ILE A 1 168 ? 38.206 0.644 -30.581 1.00 83.94 168 ILE A N 1
ATOM 1267 C CA . ILE A 1 168 ? 38.458 1.702 -29.593 1.00 83.94 168 ILE A CA 1
ATOM 1268 C C . ILE A 1 168 ? 38.197 3.041 -30.295 1.00 83.94 168 ILE A C 1
ATOM 1270 O O . ILE A 1 168 ? 39.138 3.611 -30.838 1.00 83.94 168 ILE A O 1
ATOM 1274 N N . PRO A 1 169 ? 36.939 3.518 -30.351 1.00 88.38 169 PRO A N 1
ATOM 1275 C CA . PRO A 1 169 ? 36.648 4.838 -30.896 1.00 88.38 169 PRO A CA 1
ATOM 1276 C C . PRO A 1 169 ? 37.388 5.919 -30.104 1.00 88.38 169 PRO A C 1
ATOM 1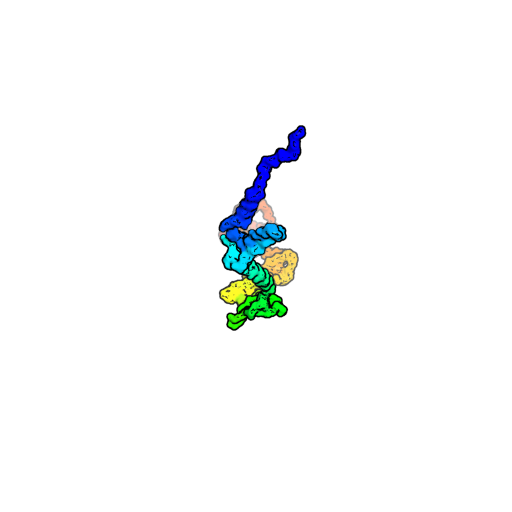278 O O . PRO A 1 169 ? 37.383 5.903 -28.867 1.00 88.38 169 PRO A O 1
ATOM 1281 N N . GLU A 1 170 ? 38.007 6.856 -30.807 1.00 89.69 170 GLU A N 1
ATOM 1282 C CA . GLU A 1 170 ? 38.669 8.014 -30.223 1.00 89.69 170 GLU A CA 1
ATOM 1283 C C . GLU A 1 170 ? 37.729 9.228 -30.164 1.00 89.69 170 GLU A C 1
ATOM 1285 O O . GLU A 1 170 ? 36.609 9.250 -30.684 1.00 89.69 170 GLU A O 1
ATOM 1290 N N . VAL A 1 171 ? 38.166 10.270 -29.456 1.00 91.56 171 VAL A N 1
ATOM 1291 C CA . VAL A 1 171 ? 37.404 11.519 -29.363 1.00 91.56 171 VAL A CA 1
ATOM 1292 C C . VAL A 1 171 ? 37.340 12.173 -30.746 1.00 91.56 171 VAL A C 1
ATOM 1294 O O . VAL A 1 171 ? 38.373 12.416 -31.360 1.00 91.56 171 VAL A O 1
ATOM 1297 N N . ASN A 1 172 ? 36.127 12.547 -31.167 1.00 90.00 172 ASN A N 1
ATOM 1298 C CA . ASN A 1 172 ? 35.784 13.122 -32.478 1.00 90.00 172 ASN A CA 1
ATOM 1299 C C . ASN A 1 172 ? 35.712 12.134 -33.648 1.00 90.00 172 ASN A C 1
ATOM 1301 O O . ASN A 1 172 ? 35.498 12.577 -34.778 1.00 90.00 172 ASN A O 1
ATOM 1305 N N . ASP A 1 173 ? 35.806 10.831 -33.392 1.00 94.50 173 ASP A N 1
ATOM 1306 C CA . ASP A 1 173 ? 35.435 9.853 -34.405 1.00 94.50 173 ASP A CA 1
ATOM 1307 C C . ASP A 1 173 ? 33.954 9.976 -34.765 1.00 94.50 173 ASP A C 1
ATOM 1309 O O . ASP A 1 173 ? 33.084 10.268 -33.934 1.00 94.50 173 ASP A O 1
ATOM 1313 N N . ILE A 1 174 ? 33.660 9.711 -36.029 1.00 92.88 174 ILE A N 1
ATOM 1314 C CA . ILE A 1 174 ? 32.305 9.700 -36.560 1.00 92.88 174 ILE A CA 1
ATOM 1315 C C . ILE A 1 174 ? 31.787 8.268 -36.493 1.00 92.88 174 ILE A C 1
ATOM 1317 O O . ILE A 1 174 ? 32.413 7.338 -36.993 1.00 92.88 174 ILE A O 1
ATOM 1321 N N . ALA A 1 175 ? 30.632 8.081 -35.856 1.00 93.38 175 ALA A N 1
ATOM 1322 C CA . ALA A 1 175 ? 30.055 6.756 -35.679 1.00 93.38 175 ALA A CA 1
ATOM 1323 C C . ALA A 1 175 ? 29.513 6.199 -37.005 1.00 93.38 175 ALA A C 1
ATOM 1325 O O . ALA A 1 175 ? 28.666 6.824 -37.650 1.00 93.38 175 ALA A O 1
ATOM 1326 N N . ARG A 1 176 ? 29.935 4.984 -37.366 1.00 91.50 176 ARG A N 1
ATOM 1327 C CA . ARG A 1 176 ? 29.384 4.210 -38.488 1.00 91.50 176 ARG A CA 1
ATOM 1328 C C . ARG A 1 176 ? 28.834 2.881 -37.994 1.00 91.50 176 ARG A C 1
ATOM 1330 O O . ARG A 1 176 ? 29.519 2.159 -37.279 1.00 91.50 176 ARG A O 1
ATOM 1337 N N . PHE A 1 177 ? 27.626 2.522 -38.423 1.00 92.81 177 PHE A N 1
ATOM 1338 C CA . PHE A 1 177 ? 27.095 1.180 -38.189 1.00 92.81 177 PHE A CA 1
ATOM 1339 C C . PHE A 1 177 ? 27.828 0.147 -39.051 1.00 92.81 177 PHE A C 1
ATOM 1341 O O . PHE A 1 177 ? 27.829 0.244 -40.277 1.00 92.81 177 PHE A O 1
ATOM 1348 N N . THR A 1 178 ? 28.401 -0.864 -38.406 1.00 91.56 178 THR A N 1
ATOM 1349 C CA . THR A 1 178 ? 28.970 -2.062 -39.051 1.00 91.56 178 THR A CA 1
ATOM 1350 C C . THR A 1 178 ? 28.032 -3.262 -38.976 1.00 91.56 178 THR A C 1
ATOM 1352 O O . THR A 1 178 ? 28.226 -4.260 -39.667 1.00 91.56 178 THR A O 1
ATOM 1355 N N . GLY A 1 179 ? 26.980 -3.163 -38.163 1.00 89.88 179 GLY A N 1
ATOM 1356 C CA . GLY A 1 179 ? 25.908 -4.144 -38.060 1.00 89.88 179 GLY A CA 1
ATOM 1357 C C . GLY A 1 179 ? 24.638 -3.522 -37.486 1.00 89.88 179 GLY A C 1
ATOM 1358 O O . GLY A 1 179 ? 24.600 -2.333 -37.185 1.00 89.88 179 GLY A O 1
ATOM 1359 N N . ALA A 1 180 ? 23.597 -4.336 -37.287 1.00 90.00 180 ALA A N 1
ATOM 1360 C CA . ALA A 1 180 ? 22.297 -3.859 -36.796 1.00 90.00 180 ALA A CA 1
ATOM 1361 C C . ALA A 1 180 ? 22.369 -3.163 -35.421 1.00 90.00 180 ALA A C 1
ATOM 1363 O O . ALA A 1 180 ? 21.537 -2.314 -35.113 1.00 90.00 180 ALA A O 1
ATOM 1364 N N . THR A 1 181 ? 23.357 -3.525 -34.599 1.00 90.62 181 THR A N 1
ATOM 1365 C CA . THR A 1 181 ? 23.552 -2.994 -33.242 1.00 90.62 181 THR A CA 1
ATOM 1366 C C . THR A 1 181 ? 25.014 -2.660 -32.940 1.00 90.62 181 THR A C 1
ATOM 1368 O O . THR A 1 181 ? 25.359 -2.461 -31.780 1.00 90.62 181 THR A O 1
ATOM 1371 N N . VAL A 1 182 ? 25.895 -2.633 -33.945 1.00 93.00 182 VAL A N 1
ATOM 1372 C CA . VAL A 1 182 ? 27.334 -2.393 -33.751 1.00 93.00 182 VAL A CA 1
ATOM 1373 C C . VAL A 1 182 ? 27.734 -1.124 -34.483 1.00 93.00 182 VAL A C 1
ATOM 1375 O O . VAL A 1 182 ? 27.464 -1.001 -35.678 1.00 93.00 182 VAL A O 1
ATOM 1378 N N . ILE A 1 183 ? 28.369 -0.200 -33.764 1.00 93.38 183 ILE A N 1
ATOM 1379 C CA . ILE A 1 183 ? 29.008 0.987 -34.335 1.00 93.38 183 ILE A CA 1
ATOM 1380 C C . ILE A 1 183 ? 30.522 0.901 -34.169 1.00 93.38 183 ILE A C 1
ATOM 1382 O O . ILE A 1 183 ? 31.009 0.392 -33.166 1.00 93.38 183 ILE A O 1
ATOM 1386 N N . GLU A 1 184 ? 31.269 1.440 -35.115 1.00 93.25 184 GLU A N 1
ATOM 1387 C CA . GLU A 1 184 ? 32.700 1.712 -34.969 1.00 93.25 184 GLU A CA 1
ATOM 1388 C C . GLU A 1 184 ? 32.966 3.214 -35.106 1.00 93.25 184 GLU A C 1
ATOM 1390 O O . GLU A 1 184 ? 32.116 3.955 -35.614 1.00 93.25 184 GLU A O 1
ATOM 1395 N N . GLY A 1 185 ? 34.127 3.658 -34.627 1.00 94.19 185 GLY A N 1
ATOM 1396 C CA . GLY A 1 185 ? 34.622 5.007 -34.881 1.00 94.19 185 GLY A CA 1
ATOM 1397 C C . GLY A 1 185 ? 35.326 5.067 -36.233 1.00 94.19 185 GLY A C 1
ATOM 1398 O O . GLY A 1 185 ? 36.138 4.196 -36.535 1.00 94.19 185 GLY A O 1
ATOM 1399 N N . LEU A 1 186 ? 34.994 6.071 -37.043 1.00 93.62 186 LEU A N 1
ATOM 1400 C CA . LEU A 1 186 ? 35.772 6.470 -38.211 1.00 93.62 186 LEU A CA 1
ATOM 1401 C C . LEU A 1 186 ? 36.496 7.774 -37.919 1.00 93.62 186 LEU A C 1
ATOM 1403 O O . LEU A 1 186 ? 35.859 8.775 -37.571 1.00 93.62 186 LEU A O 1
ATOM 1407 N N . THR A 1 187 ? 37.800 7.781 -38.154 1.00 92.88 187 THR A N 1
ATOM 1408 C CA . THR A 1 187 ? 38.585 9.013 -38.128 1.00 92.88 187 THR A CA 1
ATOM 1409 C C . THR A 1 187 ? 38.165 9.944 -39.269 1.00 92.88 187 THR A C 1
ATOM 1411 O O . THR A 1 187 ? 37.567 9.532 -40.270 1.00 92.88 187 THR A O 1
ATOM 1414 N N . TYR A 1 188 ? 38.510 11.228 -39.153 1.00 91.56 188 TYR A N 1
ATOM 1415 C CA . TYR A 1 188 ? 38.242 12.205 -40.212 1.00 91.56 188 TYR A CA 1
ATOM 1416 C C . TYR A 1 188 ? 38.889 11.816 -41.555 1.00 91.56 188 TYR A C 1
ATOM 1418 O O . TYR A 1 188 ? 38.275 11.998 -42.607 1.00 91.56 188 TYR A O 1
ATOM 1426 N N . ASP A 1 189 ? 40.095 11.244 -41.529 1.00 91.31 189 ASP A N 1
ATOM 1427 C CA . ASP A 1 189 ? 40.827 10.834 -42.734 1.00 91.31 189 ASP A CA 1
ATOM 1428 C C . ASP A 1 189 ? 40.168 9.629 -43.419 1.00 91.31 189 ASP A C 1
ATOM 1430 O O . ASP A 1 189 ? 40.013 9.609 -44.645 1.00 91.31 189 ASP A O 1
ATOM 1434 N N . GLU A 1 190 ? 39.719 8.643 -42.640 1.00 92.06 190 GLU A N 1
ATOM 1435 C CA . GLU A 1 190 ? 38.979 7.491 -43.163 1.00 92.06 190 GLU A CA 1
ATOM 1436 C C . GLU A 1 190 ? 37.627 7.912 -43.739 1.00 92.06 190 GLU A C 1
ATOM 1438 O O . GLU A 1 190 ? 37.252 7.444 -44.816 1.00 92.06 190 GLU A O 1
ATOM 1443 N N . LEU A 1 191 ? 36.914 8.830 -43.072 1.00 90.94 191 LEU A N 1
ATOM 1444 C CA . LEU A 1 191 ? 35.678 9.390 -43.614 1.00 90.94 191 LEU A CA 1
ATOM 1445 C C . LEU A 1 191 ? 35.947 10.136 -44.921 1.00 90.94 191 LEU A C 1
ATOM 1447 O O . LEU A 1 191 ? 35.241 9.924 -45.902 1.00 90.94 191 LEU A O 1
ATOM 1451 N N . THR A 1 192 ? 36.964 10.994 -44.945 1.00 90.69 192 THR A N 1
ATOM 1452 C CA . THR A 1 192 ? 37.312 11.775 -46.139 1.00 90.69 192 THR A CA 1
ATOM 1453 C C . THR A 1 192 ? 37.658 10.855 -47.303 1.00 90.69 192 THR A C 1
ATOM 1455 O O . THR A 1 192 ? 37.213 11.092 -48.420 1.00 90.69 192 THR A O 1
ATOM 1458 N N . THR A 1 193 ? 38.378 9.765 -47.039 1.00 90.25 193 THR A N 1
ATOM 1459 C CA . THR A 1 193 ? 38.681 8.738 -48.043 1.00 90.25 193 THR A CA 1
ATOM 1460 C C . THR A 1 193 ? 37.414 8.037 -48.530 1.00 90.25 193 THR A C 1
ATOM 1462 O O . THR A 1 193 ? 37.253 7.833 -49.727 1.00 90.25 193 THR A O 1
ATOM 1465 N N . ALA A 1 194 ? 36.492 7.698 -47.626 1.00 87.38 194 ALA A N 1
ATOM 1466 C CA . ALA A 1 194 ? 35.229 7.052 -47.980 1.00 87.38 194 ALA A CA 1
ATOM 1467 C C . ALA A 1 194 ? 34.270 7.967 -48.765 1.00 87.38 194 ALA A C 1
ATOM 1469 O O . ALA A 1 194 ? 33.422 7.464 -49.497 1.00 87.38 194 ALA A O 1
ATOM 1470 N N . LEU A 1 195 ? 34.383 9.288 -48.598 1.00 89.94 195 LEU A N 1
ATOM 1471 C CA . LEU A 1 195 ? 33.600 10.294 -49.326 1.00 89.94 195 LEU A CA 1
ATOM 1472 C C . LEU A 1 195 ? 34.297 10.807 -50.593 1.00 89.94 195 LEU A C 1
ATOM 1474 O O . LEU A 1 195 ? 33.687 11.566 -51.346 1.00 89.94 195 LEU A O 1
ATOM 1478 N N . ALA A 1 196 ? 35.564 10.458 -50.814 1.00 89.81 196 ALA A N 1
ATOM 1479 C CA . ALA A 1 196 ? 36.303 10.929 -51.971 1.00 89.81 196 ALA A CA 1
ATOM 1480 C C . ALA A 1 196 ? 35.695 10.356 -53.258 1.00 89.81 196 ALA A C 1
ATOM 1482 O O . ALA A 1 196 ? 35.569 9.142 -53.401 1.00 89.81 196 ALA A O 1
ATOM 1483 N N . LEU A 1 197 ? 35.358 11.240 -54.201 1.00 83.00 197 LEU A N 1
ATOM 1484 C CA . LEU A 1 197 ? 34.970 10.855 -55.556 1.00 83.00 197 LEU A CA 1
ATOM 1485 C C . LEU A 1 197 ? 36.232 10.519 -56.351 1.00 83.00 197 LEU A C 1
ATOM 1487 O O . LEU A 1 197 ? 37.188 11.302 -56.360 1.00 83.00 197 LEU A O 1
ATOM 1491 N N . ASN A 1 198 ? 36.249 9.365 -57.008 1.00 79.81 198 ASN A N 1
ATOM 1492 C CA . ASN A 1 198 ? 37.328 8.985 -57.917 1.00 79.81 198 ASN A CA 1
ATOM 1493 C C . ASN A 1 198 ? 36.974 9.338 -59.377 1.00 79.81 198 ASN A C 1
ATOM 1495 O O . ASN A 1 198 ? 35.867 9.777 -59.683 1.00 79.81 198 ASN A O 1
ATOM 1499 N N . SER A 1 199 ? 37.941 9.190 -60.289 1.00 73.25 199 SER A N 1
ATOM 1500 C CA . SER A 1 199 ? 37.730 9.473 -61.716 1.00 73.25 199 SER A CA 1
ATOM 1501 C C . SER A 1 199 ? 36.628 8.622 -62.329 1.00 73.25 199 SER A C 1
ATOM 1503 O O . SER A 1 199 ? 35.940 9.092 -63.226 1.00 73.25 199 SER A O 1
ATOM 1505 N N . ASP A 1 200 ? 36.459 7.399 -61.838 1.00 78.38 200 ASP A N 1
ATOM 1506 C CA . ASP A 1 200 ? 35.494 6.444 -62.363 1.00 78.38 200 ASP A CA 1
ATOM 1507 C C . ASP A 1 200 ? 34.076 6.839 -61.917 1.00 78.38 200 ASP A C 1
ATOM 1509 O O . ASP A 1 200 ? 33.158 6.807 -62.735 1.00 78.38 200 ASP A O 1
ATOM 1513 N N . ASP A 1 201 ? 33.912 7.350 -60.689 1.00 78.12 201 ASP A N 1
ATOM 1514 C CA . ASP A 1 201 ? 32.649 7.922 -60.183 1.00 78.12 201 ASP A CA 1
ATOM 1515 C C . ASP A 1 201 ? 32.206 9.159 -60.989 1.00 78.12 201 ASP A C 1
ATOM 1517 O O . ASP A 1 201 ? 31.019 9.476 -61.068 1.00 78.12 201 ASP A O 1
ATOM 1521 N N . LEU A 1 202 ? 33.164 9.866 -61.595 1.00 73.06 202 LEU A N 1
ATOM 1522 C CA . LEU A 1 202 ? 32.943 11.059 -62.417 1.00 73.06 202 LEU A CA 1
ATOM 1523 C C . LEU A 1 202 ? 32.961 10.772 -63.927 1.00 73.06 202 LEU A C 1
ATOM 1525 O O . LEU A 1 202 ? 32.793 11.699 -64.717 1.00 73.06 202 LEU A O 1
ATOM 1529 N N . SER A 1 203 ? 33.170 9.516 -64.334 1.00 68.75 203 SER A N 1
ATOM 1530 C CA . SER A 1 203 ? 33.364 9.134 -65.741 1.00 68.75 203 SER A CA 1
ATOM 1531 C C . SER A 1 203 ? 32.078 8.808 -66.500 1.00 68.75 203 SER A C 1
ATOM 1533 O O . SER A 1 203 ? 32.132 8.605 -67.713 1.00 68.75 203 SER A O 1
ATOM 1535 N N . ASP A 1 204 ? 30.930 8.755 -65.817 1.00 69.62 204 ASP A N 1
ATOM 1536 C CA . ASP A 1 204 ? 29.652 8.491 -66.479 1.00 69.62 204 ASP A CA 1
ATOM 1537 C C . ASP A 1 204 ? 29.257 9.665 -67.393 1.00 69.62 204 ASP A C 1
ATOM 1539 O O . ASP A 1 204 ? 29.471 10.839 -67.074 1.00 69.62 204 ASP A O 1
ATOM 1543 N N . VAL A 1 205 ? 28.653 9.342 -68.536 1.00 61.44 205 VAL A N 1
ATOM 1544 C CA . VAL A 1 205 ? 28.163 10.307 -69.531 1.00 61.44 205 VAL A CA 1
ATOM 1545 C C . VAL A 1 205 ? 27.180 11.307 -68.919 1.00 61.44 205 VAL A C 1
ATOM 1547 O O . VAL A 1 205 ? 27.136 12.457 -69.350 1.00 61.44 205 VAL A O 1
ATOM 1550 N N . ASP A 1 206 ? 26.469 10.908 -67.863 1.00 62.81 206 ASP A N 1
ATOM 1551 C CA . ASP A 1 206 ? 25.563 11.770 -67.099 1.00 62.81 206 ASP A CA 1
ATOM 1552 C C . ASP A 1 206 ? 26.311 12.809 -66.239 1.00 62.81 206 ASP A C 1
ATOM 1554 O O . ASP A 1 206 ? 25.842 13.938 -66.081 1.00 62.81 206 ASP A O 1
ATOM 1558 N N . SER A 1 207 ? 27.506 12.478 -65.734 1.00 63.53 207 SER A N 1
ATOM 1559 C CA . SER A 1 207 ? 28.380 13.417 -65.012 1.00 63.53 207 SER A CA 1
ATOM 1560 C C . SER A 1 207 ? 29.016 14.435 -65.966 1.00 63.53 207 SER A C 1
ATOM 1562 O O . SER A 1 207 ? 29.194 15.599 -65.607 1.00 63.53 207 SER A O 1
ATOM 1564 N N . ILE A 1 208 ? 29.293 14.024 -67.209 1.00 60.94 208 ILE A N 1
ATOM 1565 C CA . ILE A 1 208 ? 29.733 14.906 -68.305 1.00 60.94 208 ILE A CA 1
ATOM 1566 C C . ILE A 1 208 ? 28.582 15.789 -68.809 1.00 60.94 208 ILE A C 1
ATOM 1568 O O . ILE A 1 208 ? 28.814 16.946 -69.152 1.00 60.94 208 ILE A O 1
ATOM 1572 N N . ALA A 1 209 ? 27.340 15.298 -68.788 1.00 56.81 209 ALA A N 1
ATOM 1573 C CA . ALA A 1 209 ? 26.148 16.057 -69.178 1.00 56.81 209 ALA A CA 1
ATOM 1574 C C . ALA A 1 209 ? 25.770 17.184 -68.194 1.00 56.81 209 ALA A C 1
ATOM 1576 O O . ALA A 1 209 ? 24.889 17.988 -68.497 1.00 56.81 209 ALA A O 1
ATOM 1577 N N . MET A 1 210 ? 26.431 17.279 -67.030 1.00 59.81 210 MET A N 1
ATOM 1578 C CA . MET A 1 210 ? 26.329 18.461 -66.161 1.00 59.81 210 MET A CA 1
ATOM 1579 C C . MET A 1 210 ? 27.065 19.685 -66.723 1.00 59.81 210 MET A C 1
ATOM 1581 O O . MET A 1 210 ? 26.822 20.797 -66.252 1.00 59.81 210 MET A O 1
ATOM 1585 N N . LEU A 1 211 ? 27.931 19.504 -67.725 1.00 62.44 211 LEU A N 1
ATOM 1586 C CA . LEU A 1 211 ? 28.357 20.595 -68.593 1.00 62.44 211 LEU A CA 1
ATOM 1587 C C . LEU A 1 211 ? 27.179 20.899 -69.520 1.00 62.44 211 LEU A C 1
ATOM 1589 O O . LEU A 1 211 ? 26.934 20.176 -70.485 1.00 62.44 211 LEU A O 1
ATOM 1593 N N . ASP A 1 212 ? 26.417 21.942 -69.191 1.00 60.69 212 ASP A N 1
ATOM 1594 C CA . ASP A 1 212 ? 25.398 22.480 -70.087 1.00 60.69 212 ASP A CA 1
ATOM 1595 C C . ASP A 1 212 ? 26.053 22.715 -71.457 1.00 60.69 212 ASP A C 1
ATOM 1597 O O . ASP A 1 212 ? 27.083 23.382 -71.565 1.00 60.69 212 ASP A O 1
ATOM 1601 N N . GLU A 1 213 ? 25.453 22.177 -72.517 1.00 60.56 213 GLU A N 1
ATOM 1602 C CA . GLU A 1 213 ? 25.886 22.349 -73.912 1.00 60.56 213 GLU A CA 1
ATOM 1603 C C . GLU A 1 213 ? 25.940 23.839 -74.335 1.00 60.56 213 GLU A C 1
ATOM 1605 O O . GLU A 1 213 ? 26.452 24.183 -75.403 1.00 60.56 213 GLU A O 1
ATOM 1610 N N . SER A 1 214 ? 25.440 24.726 -73.470 1.00 56.94 214 SER A N 1
ATOM 1611 C CA . SER A 1 214 ? 25.453 26.185 -73.556 1.00 56.94 214 SER A CA 1
ATOM 1612 C C . SER A 1 214 ? 26.640 26.871 -72.860 1.00 56.94 214 SER A C 1
ATOM 1614 O O . SER A 1 214 ? 26.758 28.098 -72.955 1.00 56.94 214 SER A O 1
ATOM 1616 N N . GLU A 1 215 ? 27.489 26.155 -72.117 1.00 64.25 215 GLU A N 1
ATOM 1617 C CA . GLU A 1 215 ? 28.521 26.779 -71.286 1.00 64.25 215 GLU A CA 1
ATOM 1618 C C . GLU A 1 215 ? 29.742 27.183 -72.129 1.00 64.25 215 GLU A C 1
ATOM 1620 O O . GLU A 1 215 ? 30.574 26.378 -72.549 1.00 64.25 215 GLU A O 1
ATOM 1625 N N . THR A 1 216 ? 29.866 28.481 -72.411 1.00 60.47 216 THR A N 1
ATOM 1626 C CA . THR A 1 216 ? 31.076 29.034 -73.023 1.00 60.47 216 THR A CA 1
ATOM 1627 C C . THR A 1 216 ? 32.215 29.027 -72.010 1.00 60.47 216 THR A C 1
ATOM 1629 O O . THR A 1 216 ? 32.261 29.883 -71.127 1.00 60.47 216 THR A O 1
ATOM 1632 N N . VAL A 1 217 ? 33.173 28.114 -72.169 1.00 63.72 217 VAL A N 1
ATOM 1633 C CA . VAL A 1 217 ? 34.449 28.168 -71.442 1.00 63.72 217 VAL A CA 1
ATOM 1634 C C . VAL A 1 217 ? 35.259 29.350 -71.985 1.00 63.72 217 VAL A C 1
ATOM 1636 O O . VAL A 1 217 ? 35.764 29.308 -73.104 1.00 63.72 217 VAL A O 1
ATOM 1639 N N . THR A 1 218 ? 35.345 30.441 -71.223 1.00 54.88 218 THR A N 1
ATOM 1640 C CA . THR A 1 218 ? 35.978 31.700 -71.666 1.00 54.88 218 THR A CA 1
ATOM 1641 C C . THR A 1 218 ? 37.489 31.771 -71.434 1.00 54.88 218 THR A C 1
ATOM 1643 O O . THR A 1 218 ? 38.110 32.766 -71.809 1.00 54.88 218 THR A O 1
ATOM 1646 N N . ASP A 1 219 ? 38.086 30.740 -70.837 1.00 65.88 219 ASP A N 1
ATOM 1647 C CA . ASP A 1 219 ? 39.503 30.732 -70.474 1.00 65.88 219 ASP A CA 1
ATOM 1648 C C . ASP A 1 219 ? 40.401 30.063 -71.524 1.00 65.88 219 ASP A C 1
ATOM 1650 O O . ASP A 1 219 ? 39.982 29.234 -72.333 1.00 65.88 219 ASP A O 1
ATOM 1654 N N . LEU A 1 220 ? 41.677 30.461 -71.521 1.00 60.66 220 LEU A N 1
ATOM 1655 C CA . LEU A 1 220 ? 42.694 29.991 -72.456 1.00 60.66 220 LEU A CA 1
ATOM 1656 C C . LEU A 1 220 ? 43.050 28.524 -72.167 1.00 60.66 220 LEU A C 1
ATOM 1658 O O . LEU A 1 220 ? 43.751 28.231 -71.200 1.00 60.66 220 LEU A O 1
ATOM 1662 N N . TRP A 1 221 ? 42.626 27.607 -73.037 1.00 60.41 221 TRP A N 1
ATOM 1663 C CA . TRP A 1 221 ? 43.066 26.212 -72.992 1.00 60.41 221 TRP A CA 1
ATOM 1664 C C . TRP A 1 221 ? 44.555 26.123 -73.343 1.00 60.41 221 TRP A C 1
ATOM 1666 O O . TRP A 1 221 ? 44.958 26.357 -74.485 1.00 60.41 221 TRP A O 1
ATOM 1676 N N . THR A 1 222 ? 45.393 25.783 -72.366 1.00 55.12 222 THR A N 1
ATOM 1677 C CA . THR A 1 222 ? 46.811 25.489 -72.598 1.00 55.12 222 THR A CA 1
ATOM 1678 C C . THR A 1 222 ? 47.012 23.985 -72.708 1.00 55.12 222 THR A C 1
ATOM 1680 O O . THR A 1 222 ? 46.874 23.266 -71.721 1.00 55.12 222 THR A O 1
ATOM 1683 N N . PHE A 1 223 ? 47.371 23.505 -73.896 1.00 56.53 223 PHE A N 1
ATOM 1684 C CA . PHE A 1 223 ? 47.804 22.123 -74.087 1.00 56.53 223 PHE A CA 1
ATOM 1685 C C . PHE A 1 223 ? 49.261 21.984 -73.632 1.00 56.53 223 PHE A C 1
ATOM 1687 O O . PHE A 1 223 ? 50.131 22.729 -74.085 1.00 56.53 223 PHE A O 1
ATOM 1694 N N . THR A 1 224 ? 49.530 21.045 -72.724 1.00 54.25 224 THR A N 1
ATOM 1695 C CA . THR A 1 224 ? 50.875 20.807 -72.166 1.00 54.25 224 THR A CA 1
ATOM 1696 C C . THR A 1 224 ? 51.816 20.139 -73.176 1.00 54.25 224 THR A C 1
ATOM 1698 O O . THR A 1 224 ? 53.035 20.257 -73.059 1.00 54.25 224 THR A O 1
ATOM 1701 N N . GLU A 1 225 ? 51.267 19.478 -74.198 1.00 58.53 225 GLU A N 1
ATOM 1702 C CA . GLU A 1 225 ? 52.028 18.828 -75.267 1.00 58.53 225 GLU A CA 1
ATOM 1703 C C . GLU A 1 225 ? 51.875 19.563 -76.608 1.00 58.53 225 GLU A C 1
ATOM 1705 O O . GLU A 1 225 ? 50.832 20.145 -76.914 1.00 58.53 225 GLU A O 1
ATOM 1710 N N . MET A 1 226 ? 52.940 19.553 -77.421 1.00 56.88 226 MET A N 1
ATOM 1711 C CA . MET A 1 226 ? 52.968 20.217 -78.728 1.00 56.88 226 MET A CA 1
ATOM 1712 C C . MET A 1 226 ? 52.001 19.517 -79.697 1.00 56.88 226 MET A C 1
ATOM 1714 O O . MET A 1 226 ? 52.319 18.461 -80.249 1.00 56.88 226 MET A O 1
ATOM 1718 N N . LEU A 1 227 ? 50.836 20.124 -79.949 1.00 60.06 227 LEU A N 1
ATOM 1719 C CA . LEU A 1 227 ? 49.924 19.678 -81.001 1.00 60.06 227 LEU A CA 1
ATOM 1720 C C . LEU A 1 227 ? 50.613 19.842 -82.366 1.00 60.06 227 LEU A C 1
ATOM 1722 O O . LEU A 1 227 ? 50.756 20.949 -82.889 1.00 60.06 227 LEU A O 1
ATOM 1726 N N . THR A 1 228 ? 51.076 18.732 -82.942 1.00 55.34 228 THR A N 1
ATOM 1727 C CA . THR A 1 228 ? 51.746 18.733 -84.248 1.00 55.34 228 THR A CA 1
ATOM 1728 C C . THR A 1 228 ? 50.697 18.744 -85.355 1.00 55.34 228 THR A C 1
ATOM 1730 O O . THR A 1 228 ? 50.124 17.713 -85.693 1.00 55.34 228 THR A O 1
ATOM 1733 N N . ILE A 1 229 ? 50.449 19.916 -85.941 1.00 61.16 229 ILE A N 1
ATOM 1734 C CA . ILE A 1 229 ? 49.551 20.061 -87.093 1.00 61.16 229 ILE A CA 1
ATOM 1735 C C . ILE A 1 229 ? 50.343 19.754 -88.367 1.00 61.16 229 ILE A C 1
ATOM 1737 O O . ILE A 1 229 ? 51.158 20.562 -88.823 1.00 61.16 229 ILE A O 1
ATOM 1741 N N . VAL A 1 230 ? 50.104 18.586 -88.963 1.00 60.28 230 VAL A N 1
ATOM 1742 C CA . VAL A 1 230 ? 50.673 18.235 -90.269 1.00 60.28 230 VAL A CA 1
ATOM 1743 C C . VAL A 1 230 ? 49.757 18.782 -91.362 1.00 60.28 230 VAL A C 1
ATOM 1745 O O . VAL A 1 230 ? 48.615 18.363 -91.508 1.00 60.28 230 VAL A O 1
ATOM 1748 N N . ARG A 1 231 ? 50.259 19.735 -92.155 1.00 60.53 231 ARG A N 1
ATOM 1749 C CA . ARG A 1 231 ? 49.598 20.180 -93.389 1.00 60.53 231 ARG A CA 1
ATOM 1750 C C . ARG A 1 231 ? 49.596 19.023 -94.385 1.00 60.53 231 ARG A C 1
ATOM 1752 O O . ARG A 1 231 ? 50.660 18.671 -94.895 1.00 60.53 231 ARG A O 1
ATOM 1759 N N . GLU A 1 232 ? 48.422 18.529 -94.764 1.00 56.62 232 GLU A N 1
ATOM 1760 C CA . GLU A 1 232 ? 48.317 17.766 -96.004 1.00 56.62 232 GLU A CA 1
ATOM 1761 C C . GLU A 1 232 ? 48.556 18.711 -97.190 1.00 56.62 232 GLU A C 1
ATOM 1763 O O . GLU A 1 232 ? 47.912 19.746 -97.393 1.00 56.62 232 GLU A O 1
ATOM 1768 N N . THR A 1 233 ? 49.605 18.426 -97.947 1.00 57.50 233 THR A N 1
ATOM 1769 C CA . THR A 1 233 ? 50.052 19.248 -99.063 1.00 57.50 233 THR A CA 1
ATOM 1770 C C . THR A 1 233 ? 49.103 19.096 -100.248 1.00 57.50 233 THR A C 1
ATOM 1772 O O . THR A 1 233 ? 49.326 18.178 -101.027 1.00 57.50 233 THR A O 1
ATOM 1775 N N . ASN A 1 234 ? 48.107 19.984 -100.435 1.00 57.28 234 ASN A N 1
ATOM 1776 C CA . ASN A 1 234 ? 47.671 20.382 -101.795 1.00 57.28 234 ASN A CA 1
ATOM 1777 C C . ASN A 1 234 ? 46.651 21.527 -101.981 1.00 57.28 234 ASN A C 1
ATOM 1779 O O . ASN A 1 234 ? 46.046 21.608 -103.047 1.00 57.28 234 ASN A O 1
ATOM 1783 N N . ILE A 1 235 ? 46.481 22.478 -101.055 1.00 57.25 235 ILE A N 1
ATOM 1784 C CA . ILE A 1 235 ? 45.616 23.641 -101.345 1.00 57.25 235 ILE A CA 1
ATOM 1785 C C . ILE A 1 235 ? 46.346 24.948 -101.043 1.00 57.25 235 ILE A C 1
ATOM 1787 O O . ILE A 1 235 ? 46.684 25.267 -99.905 1.00 57.25 235 ILE A O 1
ATOM 1791 N N . ALA A 1 236 ? 46.670 25.686 -102.102 1.00 58.19 236 ALA A N 1
ATOM 1792 C CA . ALA A 1 236 ? 47.312 26.984 -102.008 1.00 58.19 236 ALA A CA 1
ATOM 1793 C C . ALA A 1 236 ? 46.315 28.038 -101.490 1.00 58.19 236 ALA A C 1
ATOM 1795 O O . ALA A 1 236 ? 45.262 28.236 -102.088 1.00 58.19 236 ALA A O 1
ATOM 1796 N N . LYS A 1 237 ? 46.725 28.771 -100.443 1.00 58.88 237 LYS A N 1
ATOM 1797 C CA . LYS A 1 237 ? 46.173 30.061 -99.972 1.00 58.88 237 LYS A CA 1
ATOM 1798 C C . LYS A 1 237 ? 44.865 30.077 -99.153 1.00 58.88 237 LYS A C 1
ATOM 1800 O O . LYS A 1 237 ? 44.192 31.103 -99.153 1.00 58.88 237 LYS A O 1
ATOM 1805 N N . ALA A 1 238 ? 44.557 29.049 -98.366 1.00 59.75 238 ALA A N 1
ATOM 1806 C CA . ALA A 1 238 ? 43.633 29.205 -97.232 1.00 59.75 238 ALA A CA 1
ATOM 1807 C C . ALA A 1 238 ? 44.414 29.171 -95.899 1.00 59.75 238 ALA A C 1
ATOM 1809 O O . ALA A 1 238 ? 45.403 28.436 -95.817 1.00 59.75 238 ALA A O 1
ATOM 1810 N N . PRO A 1 239 ? 44.043 29.970 -94.876 1.00 64.12 239 PRO A N 1
ATOM 1811 C CA . PRO A 1 239 ? 44.603 29.819 -93.532 1.00 64.12 239 PRO A CA 1
ATOM 1812 C C . PRO A 1 239 ? 44.305 28.408 -92.992 1.00 64.12 239 PRO A C 1
ATOM 1814 O O . PRO A 1 239 ? 43.299 27.819 -93.392 1.00 64.12 239 PRO A O 1
ATOM 1817 N N . PRO A 1 240 ? 45.159 27.840 -92.118 1.00 63.34 240 PRO A N 1
ATOM 1818 C CA . PRO A 1 240 ? 44.875 26.550 -91.500 1.00 63.34 240 PRO A CA 1
ATOM 1819 C C . PRO A 1 240 ? 43.564 26.651 -90.718 1.00 63.34 240 PRO A C 1
ATOM 1821 O O . PRO A 1 240 ? 43.427 27.496 -89.835 1.00 63.34 240 PRO A O 1
ATOM 1824 N N . VAL A 1 241 ? 42.598 25.812 -91.079 1.00 60.28 241 VAL A N 1
ATOM 1825 C CA . VAL A 1 241 ? 41.343 25.657 -90.345 1.00 60.28 241 VAL A CA 1
ATOM 1826 C C . VAL A 1 241 ? 41.471 24.374 -89.540 1.00 60.28 241 VAL A C 1
ATOM 1828 O O . VAL A 1 241 ? 41.806 23.330 -90.100 1.00 60.28 241 VAL A O 1
ATOM 1831 N N . LEU A 1 242 ? 41.258 24.467 -88.231 1.00 64.44 242 LEU A N 1
ATOM 1832 C CA . LEU A 1 242 ? 41.169 23.300 -87.366 1.00 64.44 242 LEU A CA 1
ATOM 1833 C C . LEU A 1 242 ? 39.718 22.809 -87.416 1.00 64.44 242 LEU A C 1
ATOM 1835 O O . LEU A 1 242 ? 38.812 23.551 -87.037 1.00 64.44 242 LEU A O 1
ATOM 1839 N N . TYR A 1 243 ? 39.497 21.598 -87.922 1.00 57.16 243 TYR A N 1
ATOM 1840 C CA . TYR A 1 243 ? 38.192 20.944 -87.873 1.00 57.16 243 TYR A CA 1
ATOM 1841 C C . TYR A 1 243 ? 38.194 19.966 -86.702 1.00 57.16 243 TYR A C 1
ATOM 1843 O O . TYR A 1 243 ? 39.077 19.116 -86.616 1.00 57.16 243 TYR A O 1
ATOM 1851 N N . PHE A 1 244 ? 37.216 20.098 -85.810 1.00 58.03 244 PHE A N 1
ATOM 1852 C CA . PHE A 1 244 ? 36.897 19.074 -84.822 1.00 58.03 244 PHE A CA 1
ATOM 1853 C C . PHE A 1 244 ? 35.666 18.332 -85.343 1.00 58.03 244 PHE A C 1
ATOM 1855 O O . PHE A 1 244 ? 34.575 18.899 -85.385 1.00 58.03 244 PHE A O 1
ATOM 1862 N N . GLU A 1 245 ? 35.849 17.102 -85.818 1.00 50.31 245 GLU A N 1
ATOM 1863 C CA . GLU A 1 245 ? 34.732 16.235 -86.188 1.00 50.31 245 GLU A CA 1
ATOM 1864 C C . GLU A 1 245 ? 34.308 15.448 -84.947 1.00 50.31 245 GLU A C 1
ATOM 1866 O O . GLU A 1 245 ? 35.082 14.658 -84.418 1.00 50.31 245 GLU A O 1
ATOM 1871 N N . ARG A 1 246 ? 33.081 15.677 -84.474 1.00 50.22 246 ARG A N 1
ATOM 1872 C CA . ARG A 1 246 ? 32.419 14.808 -83.496 1.00 50.22 246 ARG A CA 1
ATOM 1873 C C . ARG A 1 246 ? 31.644 13.748 -84.270 1.00 50.22 246 ARG A C 1
ATOM 1875 O O . ARG A 1 246 ? 30.841 14.099 -85.137 1.00 50.22 246 ARG A O 1
ATOM 1882 N N . ARG A 1 247 ? 31.842 12.468 -83.951 1.00 54.78 247 ARG A N 1
ATOM 1883 C CA . ARG A 1 247 ? 30.961 11.407 -84.455 1.00 54.78 247 ARG A CA 1
ATOM 1884 C C . ARG A 1 247 ? 29.570 11.571 -83.832 1.00 54.78 247 ARG A C 1
ATOM 1886 O O . ARG A 1 247 ? 29.429 11.999 -82.688 1.00 54.78 247 ARG A O 1
ATOM 1893 N N . GLU A 1 248 ? 28.529 11.273 -84.606 1.00 57.09 248 GLU A N 1
ATOM 1894 C CA . GLU A 1 248 ? 27.125 11.447 -84.190 1.00 57.09 248 GLU A CA 1
ATOM 1895 C C . GLU A 1 248 ? 26.757 10.589 -82.960 1.00 57.09 248 GLU A C 1
ATOM 1897 O O . GLU A 1 248 ? 25.787 10.889 -82.269 1.00 57.09 248 GLU A O 1
ATOM 1902 N N . ASP A 1 249 ? 27.562 9.567 -82.656 1.00 63.12 249 ASP A N 1
ATOM 1903 C CA . ASP A 1 249 ? 27.435 8.666 -81.506 1.00 63.12 249 ASP A CA 1
ATOM 1904 C C . ASP A 1 249 ? 28.093 9.186 -80.213 1.00 63.12 249 ASP A C 1
ATOM 1906 O O . ASP A 1 249 ? 27.896 8.583 -79.162 1.00 63.12 249 ASP A O 1
ATOM 1910 N N . GLY A 1 250 ? 28.797 10.325 -80.250 1.00 54.34 250 GLY A N 1
ATOM 1911 C CA . GLY A 1 250 ? 29.357 10.967 -79.054 1.00 54.34 250 GLY A CA 1
ATOM 1912 C C . GLY A 1 250 ? 30.616 10.310 -78.478 1.00 54.34 250 GLY A C 1
ATOM 1913 O O . GLY A 1 250 ? 31.042 10.720 -77.403 1.00 54.34 250 GLY A O 1
ATOM 1914 N N . ASP A 1 251 ? 31.222 9.350 -79.181 1.00 51.22 251 ASP A N 1
ATOM 1915 C CA . ASP A 1 251 ? 32.518 8.765 -78.807 1.00 51.22 251 ASP A CA 1
ATOM 1916 C C . ASP A 1 251 ? 33.664 9.674 -79.326 1.00 51.22 251 ASP A C 1
ATOM 1918 O O . ASP A 1 251 ? 33.571 10.145 -80.471 1.00 51.22 251 ASP A O 1
ATOM 1922 N N . PRO A 1 252 ? 34.697 9.987 -78.511 1.00 54.88 252 PRO A N 1
ATOM 1923 C CA . PRO A 1 252 ? 35.724 10.983 -78.838 1.00 54.88 252 PRO A CA 1
ATOM 1924 C C . PRO A 1 252 ? 36.632 10.611 -80.020 1.00 54.88 252 PRO A C 1
ATOM 1926 O O . PRO A 1 252 ? 36.906 9.410 -80.252 1.00 54.88 252 PRO A O 1
#

pLDDT: mean 76.0, std 15.01, range [47.78, 97.75]

Radius of gyration: 67.5 Å; Cα contacts (8 Å, |Δi|>4): 195; chains: 1; bounding box: 112×86×186 Å

Secondary structure (DSSP, 8-state):
-PPS----S----HHHHHHHHHHHH--TTGGGT-EEEEEETTTTEEEEEE---GGG--TTT-SS----HHHHHHHHHHHHHHHHHHH--GGGSTTS-S--TT-TTEEEEE-TTSSSEEEEE--S--SSGGGSTTS-SS--TT-EEEEETTEEEEEPPTT--PPEEES-PPTTPEEEESSSSEEEEE-HHHHHHHHPPPTTTT-SHHHHTTS-TT----S----SS-------S--TT-PPPPP----TT---

Mean predicted aligned error: 20.7 Å

Solvent-accessible surface area (backbone atoms only — not comparable to full-atom values): 16562 Å² total; per-residue (Å²): 132,81,72,91,75,85,71,81,70,76,72,67,51,71,67,55,46,48,53,56,52,44,52,74,62,60,37,96,74,50,59,41,70,50,56,50,69,46,79,39,82,92,73,76,40,77,47,79,48,68,63,83,61,65,90,60,63,32,74,90,55,16,76,55,77,61,78,54,73,70,62,52,52,54,49,55,49,46,55,53,50,51,53,52,60,74,65,63,50,76,47,72,40,93,50,36,50,78,64,69,81,93,46,82,86,43,41,84,37,73,37,98,81,72,76,37,39,34,79,36,70,62,64,84,68,44,93,45,79,48,58,35,94,46,36,50,84,63,91,59,90,89,42,43,86,38,82,56,99,83,34,39,44,78,40,72,62,87,82,72,72,68,76,44,75,47,86,81,60,58,93,84,37,46,80,42,77,82,48,101,44,32,30,32,50,35,49,68,67,59,46,49,59,73,68,54,80,51,72,71,79,54,60,43,71,72,58,55,58,69,56,55,97,79,67,79,79,88,68,86,86,79,74,94,61,87,82,81,82,78,81,79,89,83,76,91,90,68,81,93,75,88,81,85,84,75,52,96,84,72,62,134

Sequence (252 aa):
DLPEGSSNLYQLTGEEVDDYVYALINDADSVHTLITITYDDINDAYDFVVNNNLSLYSNAVSLFITKSVNDLDYYYLKTETDTLLAALKFTDLDDTPASYEGQAGKYVKVNAGETDLEFGTGGDGAGTFLELTDTPGAYDNGKYAKSTAEGVIWDTPAGAGTVTTSGIPEVNDIARFTGATVIEGLTYDELTTALALNSDDLSDVDSIAMLDESETVTDLWTFTEMLTIVRETNIAKAPPVLYFERREDGDP

Nearest PDB structures (foldseek):
  8wro-assembly1_A  TM=2.492E-01  e=5.643E+00  Severe acute respiratory syndrome coronavirus 2